Protein AF-A0ABD1MCQ7-F1 (afdb_monomer)

Sequence (216 aa):
MGDLVGSLPESVQVKTTHTKNGDTTNGCKPSRSRTHNSPSVPASRTAPSRPPVRFSSTASPSLRRFACTAMSFPTLDYRIRRLDHTVKNMAELGKAVSYLKGLSGFHEFVEFTMEDVRTSESGLNSVVLVNNLETMLLPLNELVYGRKRKSQIETYLEHNEGASVQHLALVSEDIFRTLREMRMQSSVGGFEFMPSPPPTYYANLHKRAADVLTID

Organism: NCBI:txid520843

Foldseek 3Di:
DDDPQPPDPDPWAWDQDPDPPPPPDDDDDDDDDDDDDDDDDDDDDDDDDDDDDDDDDPDDPDDDPPPPPPPPDPPDDLQFDDWQEWEKFAADQVVVVVVCCVPPVWDWDDWDDQVSADDPFAGWTWTWTADPVRRYIYIYIHGDPDTPDDDPSNVCCVVVVGMDTRDIDIDGPDVVSSVVSQVVCVVVNGIDTDDDDDPVVVVCVCVVQVVPDDPD

Structure (mmCIF, N/CA/C/O backbone):
data_AF-A0ABD1MCQ7-F1
#
_entry.id   AF-A0ABD1MCQ7-F1
#
loop_
_atom_site.group_PDB
_atom_site.id
_atom_site.type_symbol
_atom_site.label_atom_id
_atom_site.label_alt_id
_atom_site.label_comp_id
_atom_site.label_asym_id
_atom_site.label_entity_id
_atom_site.label_seq_id
_atom_site.pdbx_PDB_ins_code
_atom_site.Cartn_x
_atom_site.Cartn_y
_atom_site.Cartn_z
_atom_site.occupancy
_atom_site.B_iso_or_equiv
_atom_site.auth_seq_id
_atom_site.auth_comp_id
_atom_site.auth_asym_id
_atom_site.auth_atom_id
_atom_site.pdbx_PDB_model_num
ATOM 1 N N . MET A 1 1 ? 1.468 -32.435 8.365 1.00 29.12 1 MET A N 1
ATOM 2 C CA . MET A 1 1 ? 1.321 -31.248 9.229 1.00 29.12 1 MET A CA 1
ATOM 3 C C . MET A 1 1 ? 2.434 -30.293 8.834 1.00 29.12 1 MET A C 1
ATOM 5 O O . MET A 1 1 ? 3.552 -30.460 9.295 1.00 29.12 1 MET A O 1
ATOM 9 N N . GLY A 1 2 ? 2.198 -29.452 7.830 1.00 26.66 2 GLY A N 1
ATOM 10 C CA . GLY A 1 2 ? 3.205 -28.541 7.289 1.00 26.66 2 GLY A CA 1
ATOM 11 C C . GLY A 1 2 ? 2.615 -27.144 7.277 1.00 26.66 2 GLY A C 1
ATOM 12 O O . GLY A 1 2 ? 1.560 -26.948 6.678 1.00 26.66 2 GLY A O 1
ATOM 13 N N . ASP A 1 3 ? 3.261 -26.233 7.995 1.00 26.31 3 ASP A N 1
ATOM 14 C CA . ASP A 1 3 ? 2.854 -24.843 8.157 1.00 26.31 3 ASP A CA 1
ATOM 15 C C . ASP A 1 3 ? 2.841 -24.122 6.802 1.00 26.31 3 ASP A C 1
ATOM 17 O O . ASP A 1 3 ? 3.878 -23.770 6.239 1.00 26.31 3 ASP A O 1
ATOM 21 N N . LEU A 1 4 ? 1.636 -23.903 6.278 1.00 27.36 4 LEU A N 1
ATOM 22 C CA . LEU A 1 4 ? 1.330 -23.016 5.157 1.00 27.36 4 LEU A CA 1
ATOM 23 C C . LEU A 1 4 ? 1.042 -21.611 5.705 1.00 27.36 4 LEU A C 1
ATOM 25 O O . LEU A 1 4 ? -0.054 -21.088 5.558 1.00 27.36 4 LEU A O 1
ATOM 29 N N . VAL A 1 5 ? 2.021 -20.991 6.365 1.00 29.06 5 VAL A N 1
ATOM 30 C CA . VAL A 1 5 ? 1.956 -19.552 6.662 1.00 29.06 5 VAL A CA 1
ATOM 31 C C . VAL A 1 5 ? 2.953 -18.865 5.746 1.00 29.06 5 VAL A C 1
ATOM 33 O O . VAL A 1 5 ? 4.127 -18.664 6.067 1.00 29.06 5 VAL A O 1
ATOM 36 N N . GLY A 1 6 ? 2.474 -18.584 4.534 1.00 25.11 6 GLY A N 1
ATOM 37 C CA . GLY A 1 6 ? 3.158 -17.729 3.582 1.00 25.11 6 GLY A CA 1
ATOM 38 C C . GLY A 1 6 ? 3.388 -16.373 4.231 1.00 25.11 6 GLY A C 1
ATOM 39 O O . GLY A 1 6 ? 2.451 -15.630 4.501 1.00 25.11 6 GLY A O 1
ATOM 40 N N . SER A 1 7 ? 4.649 -16.064 4.507 1.00 26.16 7 SER A N 1
ATOM 41 C CA . SER A 1 7 ? 5.076 -14.722 4.875 1.00 26.16 7 SER A CA 1
ATOM 42 C C . SER A 1 7 ? 4.735 -13.816 3.693 1.00 26.16 7 SER A C 1
ATOM 44 O O . SER A 1 7 ? 5.387 -13.901 2.649 1.00 26.16 7 SER A O 1
ATOM 46 N N . LEU A 1 8 ? 3.684 -13.004 3.832 1.00 29.70 8 LEU A N 1
ATOM 47 C CA . LEU A 1 8 ? 3.374 -11.944 2.878 1.00 29.70 8 LEU A CA 1
ATOM 48 C C . LEU A 1 8 ? 4.642 -11.092 2.695 1.00 29.70 8 LEU A C 1
ATOM 50 O O . LEU A 1 8 ? 5.257 -10.709 3.696 1.00 29.70 8 LEU A O 1
ATOM 54 N N . PRO A 1 9 ? 5.088 -10.828 1.455 1.00 30.09 9 PRO A N 1
ATOM 55 C CA . PRO A 1 9 ? 6.223 -9.948 1.240 1.00 30.09 9 PRO A CA 1
ATOM 56 C C . PRO A 1 9 ? 5.867 -8.565 1.786 1.00 30.09 9 PRO A C 1
ATOM 58 O O . PRO A 1 9 ? 4.796 -8.038 1.481 1.00 30.09 9 PRO A O 1
ATOM 61 N N . GLU A 1 10 ? 6.755 -7.991 2.605 1.00 29.89 10 GLU A N 1
ATOM 62 C CA . GLU A 1 10 ? 6.665 -6.593 3.026 1.00 29.89 10 GLU A CA 1
ATOM 63 C C . GLU A 1 10 ? 6.400 -5.731 1.787 1.00 29.89 10 GLU A C 1
ATOM 65 O O . GLU A 1 10 ? 7.224 -5.639 0.875 1.00 29.89 10 GLU A O 1
ATOM 70 N N . SER A 1 11 ? 5.203 -5.147 1.742 1.00 33.44 11 SER A N 1
ATOM 71 C CA . SER A 1 11 ? 4.758 -4.203 0.723 1.00 33.44 11 SER A CA 1
ATOM 72 C C . SER A 1 11 ? 5.850 -3.166 0.452 1.00 33.44 11 SER A C 1
ATOM 74 O O . SER A 1 11 ? 6.409 -2.605 1.398 1.00 33.44 11 SER A O 1
ATOM 76 N N . VAL A 1 12 ? 6.132 -2.882 -0.823 1.00 30.19 12 VAL A N 1
ATOM 77 C CA . VAL A 1 12 ? 7.025 -1.791 -1.235 1.00 30.19 12 VAL A CA 1
ATOM 78 C C . VAL A 1 12 ? 6.426 -0.473 -0.744 1.00 30.19 12 VAL A C 1
ATOM 80 O O . VAL A 1 12 ? 5.548 0.103 -1.380 1.00 30.19 12 VAL A O 1
ATOM 83 N N . GLN A 1 13 ? 6.873 -0.005 0.420 1.00 33.25 13 GLN A N 1
ATOM 84 C CA . GLN A 1 13 ? 6.482 1.295 0.946 1.00 33.25 13 GLN A CA 1
ATOM 85 C C . GLN A 1 13 ? 7.377 2.363 0.324 1.00 33.25 13 GLN A C 1
ATOM 87 O O . GLN A 1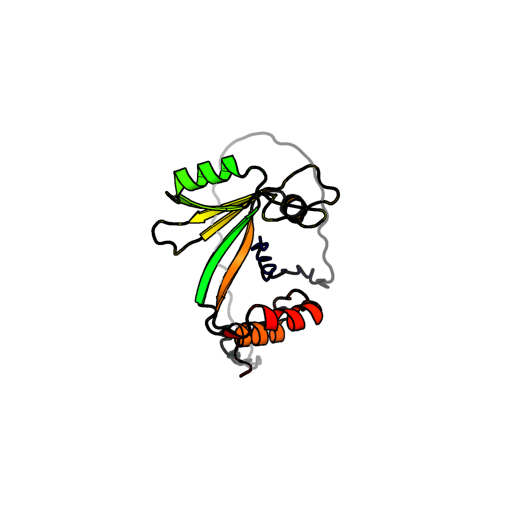 13 ? 8.593 2.376 0.518 1.00 33.25 13 GLN A O 1
ATOM 92 N N . VAL A 1 14 ? 6.760 3.256 -0.445 1.00 30.52 14 VAL A N 1
ATOM 93 C CA . VAL A 1 14 ? 7.403 4.470 -0.942 1.00 30.52 14 VAL A CA 1
ATOM 94 C C . VAL A 1 14 ? 7.421 5.476 0.202 1.00 30.52 14 VAL A C 1
ATOM 96 O O . VAL A 1 14 ? 6.372 5.931 0.656 1.00 30.52 14 VAL A O 1
ATOM 99 N N . LYS A 1 15 ? 8.614 5.807 0.695 1.00 27.34 15 LYS A N 1
ATOM 100 C CA . LYS A 1 15 ? 8.790 6.812 1.743 1.00 27.34 15 LYS A CA 1
ATOM 101 C C . LYS A 1 15 ? 8.994 8.170 1.079 1.00 27.34 15 LYS A C 1
ATOM 103 O O . LYS A 1 15 ? 10.019 8.406 0.450 1.00 27.34 15 LYS A O 1
ATOM 108 N N . THR A 1 16 ? 8.026 9.069 1.212 1.00 25.61 16 THR A N 1
ATOM 109 C CA . THR A 1 16 ? 8.199 10.476 0.835 1.00 25.61 16 THR A CA 1
ATOM 110 C C . THR A 1 16 ? 9.067 11.158 1.888 1.00 25.61 16 THR A C 1
ATOM 112 O O . THR A 1 16 ? 8.662 11.316 3.040 1.00 25.61 16 THR A O 1
ATOM 115 N N . THR A 1 17 ? 10.285 11.551 1.523 1.00 26.62 17 THR A N 1
ATOM 116 C CA . THR A 1 17 ? 11.131 12.407 2.356 1.00 26.62 17 THR A CA 1
ATOM 117 C C . THR A 1 17 ? 10.734 13.865 2.120 1.00 26.62 17 THR A C 1
ATOM 119 O O . THR A 1 17 ? 10.870 14.401 1.026 1.00 26.62 17 THR A O 1
ATOM 122 N N . HIS A 1 18 ? 10.223 14.539 3.154 1.00 25.14 18 HIS A N 1
ATOM 123 C CA . HIS A 1 18 ? 10.132 15.999 3.142 1.00 25.14 18 HIS A CA 1
ATOM 124 C C . HIS A 1 18 ? 11.536 16.573 3.363 1.00 25.14 18 HIS A C 1
ATOM 126 O O . HIS A 1 18 ? 11.979 16.762 4.497 1.00 25.14 18 HIS A O 1
ATOM 132 N N . THR A 1 19 ? 12.252 16.864 2.280 1.00 26.89 19 THR A N 1
ATOM 133 C CA . THR A 1 19 ? 13.413 17.752 2.326 1.00 26.89 19 THR A CA 1
ATOM 134 C C . THR A 1 19 ? 12.923 19.170 2.614 1.00 26.89 19 THR A C 1
ATOM 136 O O . THR A 1 19 ? 12.255 19.807 1.800 1.00 26.89 19 THR A O 1
ATOM 139 N N . LYS A 1 20 ? 13.243 19.691 3.806 1.00 28.69 20 LYS A N 1
ATOM 140 C CA . LYS A 1 20 ? 13.218 21.138 4.045 1.00 28.69 20 LYS A CA 1
ATOM 141 C C . LYS A 1 20 ? 14.290 21.748 3.149 1.00 28.69 20 LYS A C 1
ATOM 143 O O . LYS A 1 20 ? 15.467 21.714 3.497 1.00 28.69 20 LYS A O 1
ATOM 148 N N . ASN A 1 21 ? 13.887 22.290 2.005 1.00 29.34 21 ASN A N 1
ATOM 149 C CA . ASN A 1 21 ? 14.746 23.187 1.250 1.00 29.34 21 ASN A CA 1
ATOM 150 C C . ASN A 1 21 ? 15.070 24.375 2.161 1.00 29.34 21 ASN A C 1
ATOM 152 O O . ASN A 1 21 ? 14.184 25.134 2.554 1.00 29.34 21 ASN A O 1
ATOM 156 N N . GLY A 1 22 ? 16.337 24.466 2.564 1.00 28.73 22 GLY A N 1
ATOM 157 C CA . GLY A 1 22 ? 16.892 25.643 3.210 1.00 28.73 22 GLY A CA 1
ATOM 158 C C . GLY A 1 22 ? 16.870 26.779 2.203 1.00 28.73 22 GLY A C 1
ATOM 159 O O . GLY A 1 22 ? 17.757 26.881 1.363 1.00 28.73 22 GLY A O 1
ATOM 160 N N . ASP A 1 23 ? 15.818 27.584 2.268 1.00 29.77 23 ASP A N 1
ATOM 161 C CA . ASP A 1 23 ? 15.679 28.798 1.485 1.00 29.77 23 ASP A CA 1
ATOM 162 C C . ASP A 1 23 ? 16.595 29.868 2.096 1.00 29.77 23 ASP A C 1
ATOM 164 O O . ASP A 1 23 ? 16.298 30.474 3.130 1.00 29.77 23 ASP A O 1
ATOM 168 N N . THR A 1 24 ? 17.771 30.061 1.500 1.00 32.31 24 THR A N 1
ATOM 169 C CA . THR A 1 24 ? 18.634 31.218 1.752 1.00 32.31 24 THR A CA 1
ATOM 170 C C . THR A 1 24 ? 18.042 32.446 1.064 1.00 32.31 24 THR A C 1
ATOM 172 O O . THR A 1 24 ? 18.591 32.975 0.101 1.00 32.31 24 THR A O 1
ATOM 175 N N . THR A 1 25 ? 16.928 32.957 1.590 1.00 34.44 25 THR A N 1
ATOM 176 C CA . THR A 1 25 ? 16.463 34.311 1.266 1.00 34.44 25 THR A CA 1
ATOM 177 C C . THR A 1 25 ? 16.984 35.293 2.303 1.00 34.44 25 THR A C 1
ATOM 179 O O . THR A 1 25 ? 16.544 35.321 3.456 1.00 34.44 25 THR A O 1
ATOM 182 N N . ASN A 1 26 ? 17.928 36.125 1.873 1.00 29.98 26 ASN A N 1
ATOM 183 C CA . ASN A 1 26 ? 18.349 37.310 2.599 1.00 29.98 26 ASN A CA 1
ATOM 184 C C . ASN A 1 26 ? 17.168 38.282 2.768 1.00 29.98 26 ASN A C 1
ATOM 186 O O . ASN A 1 26 ? 16.659 38.828 1.797 1.00 29.98 26 ASN A O 1
ATOM 190 N N . GLY A 1 27 ? 16.798 38.517 4.028 1.00 29.30 27 GLY A N 1
ATOM 191 C CA . GLY A 1 27 ? 16.441 39.829 4.569 1.00 29.30 27 GLY A CA 1
ATOM 192 C C . GLY A 1 27 ? 15.165 40.517 4.075 1.00 29.30 27 GLY A C 1
ATOM 193 O O . GLY A 1 27 ? 15.225 41.348 3.181 1.00 29.30 27 GLY A O 1
ATOM 194 N N . CYS A 1 28 ? 14.067 40.351 4.820 1.00 26.28 28 CYS A N 1
ATOM 195 C CA . CYS A 1 28 ? 13.300 41.488 5.357 1.00 26.28 28 CYS A CA 1
ATOM 196 C C . CYS A 1 28 ? 12.284 40.997 6.409 1.00 26.28 28 CYS A C 1
ATOM 198 O O . CYS A 1 28 ? 11.366 40.249 6.086 1.00 26.28 28 CYS A O 1
ATOM 200 N N . LYS A 1 29 ? 12.441 41.389 7.682 1.00 27.56 29 LYS A N 1
ATOM 201 C CA . LYS A 1 29 ? 11.463 41.104 8.754 1.00 27.56 29 LYS A CA 1
ATOM 202 C C . LYS A 1 29 ? 10.378 42.189 8.784 1.00 27.56 29 LYS A C 1
ATOM 204 O O . LYS A 1 29 ? 10.749 43.360 8.790 1.00 27.56 29 LYS A O 1
ATOM 209 N N . PRO A 1 30 ? 9.090 41.854 8.975 1.00 30.64 30 PRO A N 1
ATOM 210 C CA . PRO A 1 30 ? 8.108 42.804 9.477 1.00 30.64 30 PRO A CA 1
ATOM 211 C C . PRO A 1 30 ? 7.918 42.643 10.995 1.00 30.64 30 PRO A C 1
ATOM 213 O O . PRO A 1 30 ? 7.769 41.538 11.523 1.00 30.64 30 PRO A O 1
ATOM 216 N N . SER A 1 31 ? 7.945 43.767 11.707 1.00 30.89 31 SER A N 1
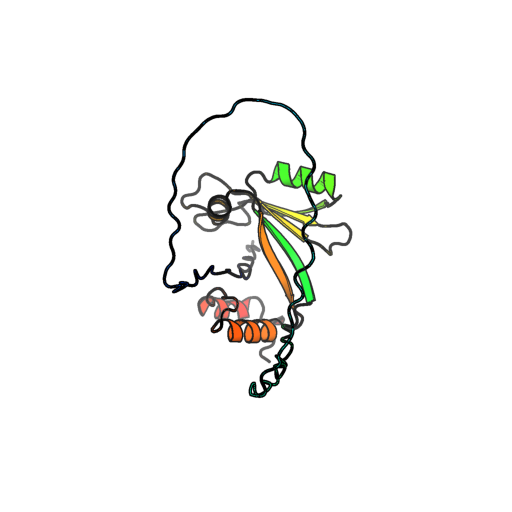ATOM 217 C CA . SER A 1 31 ? 7.671 43.880 13.139 1.00 30.89 31 SER A CA 1
ATOM 218 C C . SER A 1 31 ? 6.173 43.734 13.440 1.00 30.89 31 SER A C 1
ATOM 220 O O . SER A 1 31 ? 5.314 44.216 12.705 1.00 30.89 31 SER A O 1
ATOM 222 N N . ARG A 1 32 ? 5.854 43.064 14.555 1.00 31.11 32 ARG A N 1
ATOM 223 C CA . ARG A 1 32 ? 4.517 43.029 15.166 1.00 31.11 32 ARG A CA 1
ATOM 224 C C . ARG A 1 32 ? 4.370 44.190 16.149 1.00 31.11 32 ARG A C 1
ATOM 226 O O . ARG A 1 32 ? 5.235 44.366 17.002 1.00 31.11 32 ARG A O 1
ATOM 233 N N . SER A 1 33 ? 3.208 44.833 16.160 1.00 31.64 33 SER A N 1
ATOM 234 C CA . SER A 1 33 ? 2.611 45.343 17.397 1.00 31.64 33 SER A CA 1
ATOM 235 C C . SER A 1 33 ? 1.095 45.126 17.378 1.00 31.64 33 SER A C 1
ATOM 237 O O . SER A 1 33 ? 0.435 45.173 16.344 1.00 31.64 33 SER A O 1
ATOM 239 N N . ARG A 1 34 ? 0.582 44.760 18.551 1.00 31.25 34 ARG A N 1
ATOM 240 C CA . ARG A 1 34 ? -0.797 44.393 18.894 1.00 31.25 34 ARG A CA 1
ATOM 241 C C . ARG A 1 34 ? -1.319 45.520 19.789 1.00 31.25 34 ARG A C 1
ATOM 243 O O . ARG A 1 34 ? -0.576 45.847 20.704 1.00 31.25 34 ARG A O 1
ATOM 250 N N . THR A 1 35 ? -2.562 45.985 19.623 1.00 30.89 35 THR A N 1
ATOM 251 C CA . THR A 1 35 ? -3.479 46.322 20.742 1.00 30.89 35 THR A CA 1
ATOM 252 C C . THR A 1 35 ? -4.910 46.672 20.280 1.00 30.89 35 THR A C 1
ATOM 254 O O . THR A 1 35 ? -5.123 47.551 19.458 1.00 30.89 35 THR A O 1
ATOM 257 N N . HIS A 1 36 ? -5.856 45.912 20.847 1.00 30.88 36 HIS A N 1
ATOM 258 C CA . HIS A 1 36 ? -7.177 46.217 21.433 1.00 30.88 36 HIS A CA 1
ATOM 259 C C . HIS A 1 36 ? -8.233 47.203 20.861 1.00 30.88 36 HIS A C 1
ATOM 261 O O . HIS A 1 36 ? -8.001 48.394 20.712 1.00 30.88 36 HIS A O 1
ATOM 267 N N . ASN A 1 37 ? -9.463 46.650 20.865 1.00 29.47 37 ASN A N 1
ATOM 268 C CA . ASN A 1 37 ? -10.791 47.197 21.217 1.00 29.47 37 ASN A CA 1
ATOM 269 C C . ASN A 1 37 ? -11.623 47.993 20.184 1.00 29.47 37 ASN A C 1
ATOM 271 O O . ASN A 1 37 ? -11.219 49.022 19.659 1.00 29.47 37 ASN A O 1
ATOM 275 N N . SER A 1 38 ? -12.857 47.507 19.977 1.00 30.00 38 SER A N 1
ATOM 276 C CA . SER A 1 38 ? -13.989 48.143 19.271 1.00 30.00 38 SER A CA 1
ATOM 277 C C . SER A 1 38 ? -14.691 49.199 20.149 1.00 30.00 38 SER A C 1
ATOM 279 O O . SER A 1 38 ? -14.598 49.099 21.376 1.00 30.00 38 SER A O 1
ATOM 281 N N . PRO A 1 39 ? -15.423 50.179 19.567 1.00 36.62 39 PRO A N 1
ATOM 282 C CA . PRO A 1 39 ? -16.891 50.048 19.479 1.00 36.62 39 PRO A CA 1
ATOM 283 C C . PRO A 1 39 ? -17.559 50.677 18.214 1.00 36.62 39 PRO A C 1
ATOM 285 O O . PRO A 1 39 ? -16.902 51.114 17.279 1.00 36.62 39 PRO A O 1
ATOM 288 N N . SER A 1 40 ? -18.894 50.626 18.199 1.00 29.59 40 SER A N 1
ATOM 289 C CA . SER A 1 40 ? -19.951 50.701 17.159 1.00 29.59 40 SER A CA 1
ATOM 290 C C . SER A 1 40 ? -20.305 52.036 16.431 1.00 29.59 40 SER A C 1
ATOM 292 O O . SER A 1 40 ? -20.422 53.041 17.118 1.00 29.59 40 SER A O 1
ATOM 294 N N . VAL A 1 41 ? -20.652 51.940 15.111 1.00 33.66 41 VAL A N 1
ATOM 295 C CA . VAL A 1 41 ? -21.802 52.506 14.285 1.00 33.66 41 VAL A CA 1
ATOM 296 C C . VAL A 1 41 ? -22.031 54.062 14.203 1.00 33.66 41 VAL A C 1
ATOM 298 O O . VAL A 1 41 ? -21.703 54.694 15.198 1.00 33.66 41 VAL A O 1
ATOM 301 N N . PRO A 1 42 ? -22.644 54.752 13.166 1.00 40.25 42 PRO A N 1
ATOM 302 C CA . PRO A 1 42 ? -23.167 54.427 11.798 1.00 40.25 42 PRO A CA 1
ATOM 303 C C . PRO A 1 42 ? -22.760 55.365 10.595 1.00 40.25 42 PRO A C 1
ATOM 305 O O . PRO A 1 42 ? -22.237 56.458 10.760 1.00 40.25 42 PRO A O 1
ATOM 308 N N . ALA A 1 43 ? -23.150 54.927 9.379 1.00 32.34 43 ALA A N 1
ATOM 309 C CA . ALA A 1 43 ? -23.679 55.631 8.177 1.00 32.34 43 ALA A CA 1
ATOM 310 C C . ALA A 1 43 ? -22.964 56.792 7.414 1.00 32.34 43 ALA A C 1
ATOM 312 O O . ALA A 1 43 ? -22.740 57.894 7.901 1.00 32.34 43 ALA A O 1
ATOM 313 N N . SER A 1 44 ? -22.922 56.575 6.087 1.00 33.53 44 SER A N 1
ATOM 314 C CA . SER A 1 44 ? -22.890 57.526 4.955 1.00 33.53 44 SER A CA 1
ATOM 315 C C . SER A 1 44 ? -21.571 58.241 4.616 1.00 33.53 44 SER A C 1
ATOM 317 O O . SER A 1 44 ? -21.105 59.113 5.341 1.00 33.53 44 SER A O 1
ATOM 319 N N . ARG A 1 45 ? -21.021 57.934 3.428 1.00 37.22 45 ARG A N 1
ATOM 320 C CA . ARG A 1 45 ? -20.679 58.914 2.377 1.00 37.22 45 ARG A CA 1
ATOM 321 C C . ARG A 1 45 ? -20.031 58.242 1.160 1.00 37.22 45 ARG A C 1
ATOM 323 O O . ARG A 1 45 ? -19.151 57.398 1.263 1.00 37.22 45 ARG A O 1
ATOM 330 N N . THR A 1 46 ? -20.547 58.652 0.014 1.00 39.16 46 THR A N 1
ATOM 331 C CA . THR A 1 46 ? -20.173 58.410 -1.382 1.00 39.16 46 THR A CA 1
ATOM 332 C C . THR A 1 46 ? -18.661 58.435 -1.657 1.00 39.16 46 THR A C 1
ATOM 334 O O . THR A 1 46 ? -17.964 59.361 -1.248 1.00 39.16 46 THR A O 1
ATOM 337 N N . ALA A 1 47 ? -18.168 57.450 -2.417 1.00 41.09 47 ALA A N 1
ATOM 338 C CA . ALA A 1 47 ? -16.795 57.399 -2.928 1.00 41.09 47 ALA A CA 1
ATOM 339 C C . ALA A 1 47 ? -16.687 58.111 -4.297 1.00 41.09 47 ALA A C 1
ATOM 341 O O . ALA A 1 47 ? -17.477 57.796 -5.189 1.00 41.09 47 ALA A O 1
ATOM 342 N N . PRO A 1 48 ? -15.729 59.034 -4.515 1.00 38.97 48 PRO A N 1
ATOM 343 C CA . PRO A 1 48 ? -15.470 59.592 -5.839 1.00 38.97 48 PRO A CA 1
ATOM 344 C C . PRO A 1 48 ? -14.543 58.687 -6.671 1.00 38.97 48 PRO A C 1
ATOM 346 O O . PRO A 1 48 ? -13.509 58.207 -6.206 1.00 38.97 48 PRO A O 1
ATOM 349 N N . SER A 1 49 ? -14.924 58.479 -7.932 1.00 38.84 49 SER A N 1
ATOM 350 C CA . SER A 1 49 ? -14.203 57.718 -8.957 1.00 38.84 49 SER A CA 1
ATOM 351 C C . SER A 1 49 ? -12.867 58.366 -9.339 1.00 38.84 49 SER A C 1
ATOM 353 O O . SER A 1 49 ? -12.824 59.532 -9.733 1.00 38.84 49 SER A O 1
ATOM 355 N N . ARG A 1 50 ? -11.779 57.591 -9.290 1.00 39.25 50 ARG A N 1
ATOM 356 C CA . ARG A 1 50 ? -10.435 57.992 -9.737 1.00 39.25 50 ARG A CA 1
ATOM 357 C C . ARG A 1 50 ? -10.245 57.608 -11.220 1.00 39.25 50 ARG A C 1
ATOM 359 O O . ARG A 1 50 ? -10.588 56.479 -11.570 1.00 39.25 50 ARG A O 1
ATOM 366 N N . PRO A 1 51 ? -9.726 58.488 -12.099 1.00 45.53 51 PRO A N 1
ATOM 367 C CA . PRO A 1 51 ? -9.574 58.178 -13.523 1.00 45.53 51 PRO A CA 1
ATOM 368 C C . PRO A 1 51 ? -8.430 57.175 -13.786 1.00 45.53 51 PRO A C 1
ATOM 370 O O . PRO A 1 51 ? -7.498 57.084 -12.979 1.00 45.53 51 PRO A O 1
ATOM 373 N N . PRO A 1 52 ? -8.475 56.421 -14.904 1.00 43.00 52 PRO A N 1
ATOM 374 C CA . PRO A 1 52 ? -7.504 55.372 -15.196 1.00 43.00 52 PRO A CA 1
ATOM 375 C C . PRO A 1 52 ? -6.133 55.955 -15.559 1.00 43.00 52 PRO A C 1
ATOM 377 O O . PRO A 1 52 ? -6.006 56.821 -16.425 1.00 43.00 52 PRO A O 1
ATOM 380 N N . VAL A 1 53 ? -5.087 55.436 -14.914 1.00 43.59 53 VAL A N 1
ATOM 381 C CA . VAL A 1 53 ? -3.689 55.748 -15.230 1.00 43.59 53 VAL A CA 1
ATOM 382 C C . VAL A 1 53 ? -3.315 55.031 -16.527 1.00 43.59 53 VAL A C 1
ATOM 384 O O . VAL A 1 53 ? -3.278 53.804 -16.588 1.00 43.59 53 VAL A O 1
ATOM 387 N N . ARG A 1 54 ? -3.047 55.804 -17.580 1.00 38.16 54 ARG A N 1
ATOM 388 C CA . ARG A 1 54 ? -2.577 55.315 -18.879 1.00 38.16 54 ARG A CA 1
ATOM 389 C C . ARG A 1 54 ? -1.051 55.182 -18.814 1.00 38.16 54 ARG A C 1
ATOM 391 O O . ARG A 1 54 ? -0.354 56.191 -18.813 1.00 38.16 54 ARG A O 1
ATOM 398 N N . PHE A 1 55 ? -0.526 53.959 -18.743 1.00 38.91 55 PHE A N 1
ATOM 399 C CA . PHE A 1 55 ? 0.915 53.728 -18.878 1.00 38.91 55 PHE A CA 1
ATOM 400 C C . PHE A 1 55 ? 1.301 53.795 -20.360 1.00 38.91 55 PHE A C 1
ATOM 402 O O . PHE A 1 55 ? 0.891 52.960 -21.164 1.00 38.91 55 PHE A O 1
ATOM 409 N N . SER A 1 56 ? 2.069 54.818 -20.732 1.00 38.28 56 SER A N 1
ATOM 410 C CA . SER A 1 56 ? 2.685 54.941 -22.051 1.00 38.28 56 SER A CA 1
ATOM 411 C C . SER A 1 56 ? 3.869 53.980 -22.165 1.00 38.28 56 SER A C 1
ATOM 413 O O . SER A 1 56 ? 4.844 54.100 -21.425 1.00 38.28 56 SER A O 1
ATOM 415 N N . SER A 1 57 ? 3.792 53.042 -23.105 1.00 44.81 57 SER A N 1
ATOM 416 C CA . SER A 1 57 ? 4.875 52.119 -23.446 1.00 44.81 57 SER A CA 1
ATOM 417 C C . SER A 1 57 ? 5.902 52.833 -24.330 1.00 44.81 57 SER A C 1
ATOM 419 O O . SER A 1 57 ? 5.760 52.861 -25.554 1.00 44.81 57 SER A O 1
ATOM 421 N N . THR A 1 58 ? 6.952 53.393 -23.736 1.00 42.62 58 THR A N 1
ATOM 422 C CA . THR A 1 58 ? 8.183 53.711 -24.466 1.00 42.62 58 THR A CA 1
ATOM 423 C C . THR A 1 58 ? 9.051 52.454 -24.513 1.00 42.62 58 THR A C 1
ATOM 425 O O . THR A 1 58 ? 9.712 52.081 -23.548 1.00 42.62 58 THR A O 1
ATOM 428 N N . ALA A 1 59 ? 9.004 51.746 -25.643 1.00 47.34 59 ALA A N 1
ATOM 429 C CA . ALA A 1 59 ? 9.868 50.599 -25.896 1.00 47.34 59 ALA A CA 1
ATOM 430 C C . ALA A 1 59 ? 11.315 51.080 -26.098 1.00 47.34 59 ALA A C 1
ATOM 432 O O . ALA A 1 59 ? 11.611 51.786 -27.061 1.00 47.34 59 ALA A O 1
ATOM 433 N N . SER A 1 60 ? 12.211 50.703 -25.185 1.00 43.84 60 SER A N 1
ATOM 434 C CA . SER A 1 60 ? 13.653 50.933 -25.320 1.00 43.84 60 SER A CA 1
ATOM 435 C C . SER A 1 60 ? 14.271 49.838 -26.210 1.00 43.84 60 SER A C 1
ATOM 437 O O . SER A 1 60 ? 14.034 48.651 -25.950 1.00 43.84 60 SER A O 1
ATOM 439 N N . PRO A 1 61 ? 15.037 50.170 -27.266 1.00 50.66 61 PRO A N 1
ATOM 440 C CA . PRO A 1 61 ? 15.517 49.192 -28.235 1.00 50.66 61 PRO A CA 1
ATOM 441 C C . PRO A 1 61 ? 16.845 48.576 -27.775 1.00 50.66 61 PRO A C 1
ATOM 443 O O . PRO A 1 61 ? 17.903 48.910 -28.298 1.00 50.66 61 PRO A O 1
ATOM 446 N N . SER A 1 62 ? 16.821 47.680 -26.784 1.00 50.34 62 SER A N 1
ATOM 447 C CA . SER A 1 62 ? 18.025 46.887 -26.459 1.00 50.34 62 SER A CA 1
ATOM 448 C C . SER A 1 62 ? 17.815 45.562 -25.720 1.00 50.34 62 SER A C 1
ATOM 450 O O . SER A 1 62 ? 18.795 44.849 -25.496 1.00 50.34 62 SER A O 1
ATOM 452 N N . LEU A 1 63 ? 16.586 45.134 -25.402 1.00 49.50 63 LEU A N 1
ATOM 453 C CA . LEU A 1 63 ? 16.405 43.772 -24.890 1.00 49.50 63 LEU A CA 1
ATOM 454 C C . LEU A 1 63 ? 16.467 42.762 -26.039 1.00 49.50 63 LEU A C 1
ATOM 456 O O . LEU A 1 63 ? 15.506 42.579 -26.790 1.00 49.50 63 LEU A O 1
ATOM 460 N N . ARG A 1 64 ? 17.605 42.064 -26.145 1.00 52.34 64 ARG A N 1
ATOM 461 C CA . ARG A 1 64 ? 17.681 40.777 -26.844 1.00 52.34 64 ARG A CA 1
ATOM 462 C C . ARG A 1 64 ? 16.525 39.916 -26.335 1.00 52.34 64 ARG A C 1
ATOM 464 O O . ARG A 1 64 ? 16.450 39.623 -25.144 1.00 52.34 64 ARG A O 1
ATOM 471 N N . ARG A 1 65 ? 15.612 39.538 -27.233 1.00 45.72 65 ARG A N 1
ATOM 472 C CA . ARG A 1 65 ? 14.602 38.517 -26.953 1.00 45.72 65 ARG A CA 1
ATOM 473 C C . ARG A 1 65 ? 15.353 37.250 -26.562 1.00 45.72 65 ARG A C 1
ATOM 475 O O . ARG A 1 65 ? 15.955 36.611 -27.420 1.00 45.72 65 ARG A O 1
ATOM 482 N N . PHE A 1 66 ? 15.337 36.899 -25.281 1.00 48.09 66 PHE A N 1
ATOM 483 C CA . PHE A 1 66 ? 15.643 35.536 -24.881 1.00 48.09 66 PHE A CA 1
ATOM 484 C C . PHE A 1 66 ? 14.535 34.672 -25.474 1.00 48.09 66 PHE A C 1
ATOM 486 O O . PHE A 1 66 ? 13.385 34.732 -25.041 1.00 48.09 66 PHE A O 1
ATOM 493 N N . ALA A 1 67 ? 14.861 33.944 -26.540 1.00 54.72 67 ALA A N 1
ATOM 494 C CA . ALA A 1 67 ? 14.003 32.883 -27.024 1.00 54.72 67 ALA A CA 1
ATOM 495 C C . ALA A 1 67 ? 13.861 31.883 -25.872 1.00 54.72 67 ALA A C 1
ATOM 497 O O . ALA A 1 67 ? 14.844 31.288 -25.433 1.00 54.72 67 ALA A O 1
ATOM 498 N N . CYS A 1 68 ? 12.647 31.755 -25.339 1.00 44.34 68 CYS A N 1
ATOM 499 C CA . CYS A 1 68 ? 12.311 30.671 -24.434 1.00 44.34 68 CYS A CA 1
ATOM 500 C C . CYS A 1 68 ? 12.308 29.400 -25.283 1.00 44.34 68 CYS A C 1
ATOM 502 O O . CYS A 1 68 ? 11.312 29.068 -25.924 1.00 44.34 68 CYS A O 1
ATOM 504 N N . THR A 1 69 ? 13.460 28.740 -25.379 1.00 54.41 69 THR A N 1
ATOM 505 C CA . THR A 1 69 ? 13.522 27.383 -25.908 1.00 54.41 69 THR A CA 1
ATOM 506 C C . THR A 1 69 ? 12.723 26.529 -24.938 1.00 54.41 69 THR A C 1
ATOM 508 O O . THR A 1 69 ? 13.168 26.291 -23.816 1.00 54.41 69 THR A O 1
ATOM 511 N N . ALA A 1 70 ? 11.518 26.123 -25.338 1.00 58.81 70 ALA A N 1
ATOM 512 C CA . ALA A 1 70 ? 10.747 25.142 -24.598 1.00 58.81 70 ALA A CA 1
ATOM 513 C C . ALA A 1 70 ? 11.605 23.877 -24.508 1.00 58.81 70 ALA A C 1
ATOM 515 O O . ALA A 1 70 ? 11.801 23.174 -25.500 1.00 58.81 70 ALA A O 1
ATOM 516 N N . MET A 1 71 ? 12.189 23.628 -23.338 1.00 52.94 71 MET A N 1
ATOM 517 C CA . MET A 1 71 ? 12.859 22.365 -23.085 1.00 52.94 71 MET A CA 1
ATOM 518 C C . MET A 1 71 ? 11.783 21.286 -23.123 1.00 52.94 71 MET A C 1
ATOM 520 O O . MET A 1 71 ? 10.934 21.208 -22.238 1.00 52.94 71 MET A O 1
ATOM 524 N N . SER A 1 72 ? 11.785 20.487 -24.187 1.00 57.22 72 SER A N 1
ATOM 525 C CA . SER A 1 72 ? 11.001 19.262 -24.243 1.00 57.22 72 SER A CA 1
ATOM 526 C C . SER A 1 72 ? 11.689 18.284 -23.295 1.00 57.22 72 SER A C 1
ATOM 528 O O . SER A 1 72 ? 12.683 17.647 -23.653 1.00 57.22 72 SER A O 1
ATOM 530 N N . PHE A 1 73 ? 11.211 18.213 -22.057 1.00 60.72 73 PHE A N 1
ATOM 531 C CA . PHE A 1 73 ? 11.540 17.079 -21.210 1.00 60.72 73 PHE A CA 1
ATOM 532 C C . PHE A 1 73 ? 10.929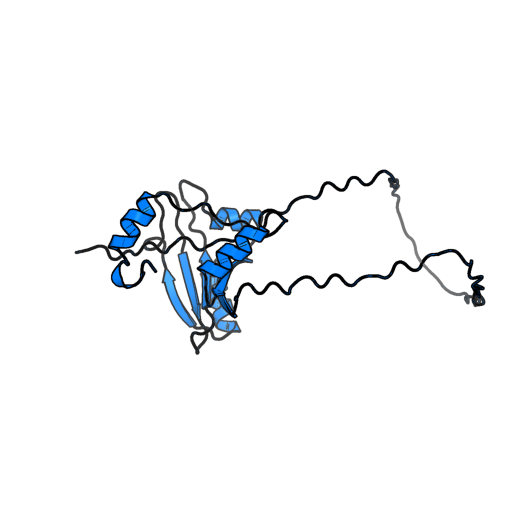 15.842 -21.875 1.00 60.72 73 PHE A C 1
ATOM 534 O O . PHE A 1 73 ? 9.748 15.890 -22.234 1.00 60.72 73 PHE A O 1
ATOM 541 N N . PRO A 1 74 ? 11.695 14.759 -22.090 1.00 66.75 74 PRO A N 1
ATOM 542 C CA . PRO A 1 74 ? 11.091 13.517 -22.538 1.00 66.75 74 PRO A CA 1
ATOM 543 C C . PRO A 1 74 ? 10.002 13.146 -21.530 1.00 66.75 74 PRO A C 1
ATOM 545 O O . PRO A 1 74 ? 10.238 13.158 -20.321 1.00 66.75 74 PRO A O 1
ATOM 548 N N . THR A 1 75 ? 8.795 12.869 -22.021 1.00 71.94 75 THR A N 1
ATOM 549 C CA . THR A 1 75 ? 7.705 12.377 -21.180 1.00 71.94 75 THR A CA 1
ATOM 550 C C . THR A 1 75 ? 8.143 11.043 -20.594 1.00 71.94 75 THR A C 1
ATOM 552 O O . THR A 1 75 ? 8.245 10.048 -21.313 1.00 71.94 75 THR A O 1
ATOM 555 N N . LEU A 1 76 ? 8.475 11.046 -19.307 1.00 79.25 76 LEU A N 1
ATOM 556 C CA . LEU A 1 76 ? 8.926 9.861 -18.599 1.00 79.25 76 LEU A CA 1
ATOM 557 C C . LEU A 1 76 ? 7.695 9.028 -18.224 1.00 79.25 76 LEU A C 1
ATOM 559 O O . LEU A 1 76 ? 6.897 9.442 -17.385 1.00 79.25 76 LEU A O 1
ATOM 563 N N . ASP A 1 77 ? 7.524 7.886 -18.887 1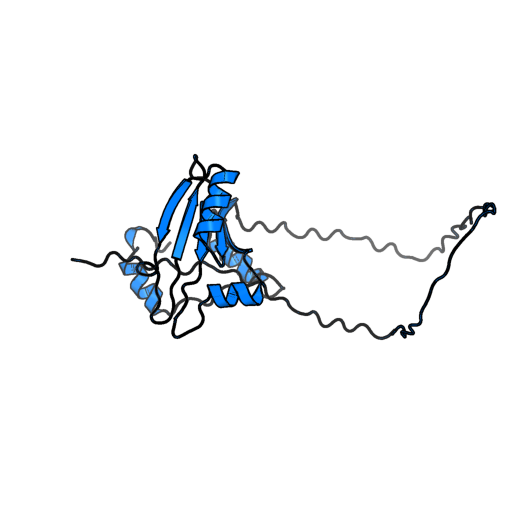.00 88.81 77 ASP A N 1
ATOM 564 C CA . ASP A 1 77 ? 6.451 6.926 -18.619 1.00 88.81 77 ASP A CA 1
ATOM 565 C C . ASP A 1 77 ? 7.006 5.711 -17.871 1.00 88.81 77 ASP A C 1
ATOM 567 O O . ASP A 1 77 ? 7.702 4.877 -18.450 1.00 88.81 77 ASP A O 1
ATOM 571 N N . TYR A 1 78 ? 6.644 5.601 -16.593 1.00 92.31 78 TYR A N 1
ATOM 572 C CA . TYR A 1 78 ? 7.050 4.503 -15.718 1.00 92.31 78 TYR A CA 1
ATOM 573 C C . TYR A 1 78 ? 6.222 3.224 -15.890 1.00 92.31 78 TYR A C 1
ATOM 575 O O . TYR A 1 78 ? 6.409 2.295 -15.107 1.00 92.31 78 TYR A O 1
ATOM 583 N N . ARG A 1 79 ? 5.297 3.147 -16.858 1.00 93.81 79 ARG A N 1
ATOM 584 C CA . ARG A 1 79 ? 4.473 1.949 -17.139 1.00 93.81 79 ARG A CA 1
ATOM 585 C C . ARG A 1 79 ? 3.531 1.549 -16.003 1.00 93.81 79 ARG A C 1
ATOM 587 O O . ARG A 1 79 ? 3.073 0.410 -15.936 1.00 93.81 79 ARG A O 1
ATOM 594 N N . ILE A 1 80 ? 3.211 2.494 -15.122 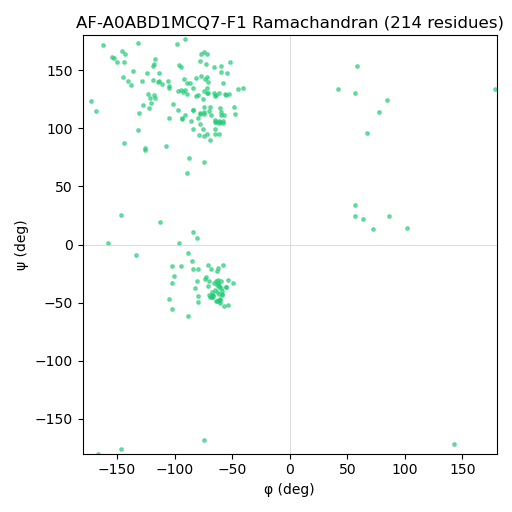1.00 94.38 80 ILE A N 1
ATOM 595 C CA . ILE A 1 80 ? 2.186 2.322 -14.093 1.00 94.38 80 ILE A CA 1
ATOM 596 C C . ILE A 1 80 ? 0.820 2.427 -14.769 1.00 94.38 80 ILE A C 1
ATOM 598 O O . ILE A 1 80 ? 0.538 3.409 -15.454 1.00 94.38 80 ILE A O 1
ATOM 602 N N . ARG A 1 81 ? -0.030 1.415 -14.591 1.00 93.75 81 ARG A N 1
ATOM 603 C CA . ARG A 1 81 ? -1.305 1.311 -15.312 1.00 93.75 81 ARG A CA 1
ATOM 604 C C . ARG A 1 81 ? -2.515 1.644 -14.471 1.00 93.75 81 ARG A C 1
ATOM 606 O O . ARG A 1 81 ? -3.395 2.364 -14.931 1.00 93.75 81 ARG A O 1
ATOM 613 N N . ARG A 1 82 ? -2.589 1.093 -13.261 1.00 92.75 82 ARG A N 1
ATOM 614 C CA . ARG A 1 82 ? -3.764 1.248 -12.401 1.00 92.75 82 ARG A CA 1
ATOM 615 C C . ARG A 1 82 ? -3.419 1.113 -10.928 1.00 92.75 82 ARG A C 1
ATOM 617 O O . ARG A 1 82 ? -2.386 0.554 -10.567 1.00 92.75 82 ARG A O 1
ATOM 624 N N . LEU A 1 83 ? -4.325 1.611 -10.098 1.00 92.69 83 LEU A N 1
ATOM 625 C CA . LEU A 1 83 ? -4.353 1.325 -8.672 1.00 92.69 83 LEU A CA 1
ATOM 626 C C . LEU A 1 83 ? -4.795 -0.131 -8.472 1.00 92.69 83 LEU A C 1
ATOM 628 O O . LEU A 1 83 ? -5.792 -0.556 -9.058 1.00 92.69 83 LEU A O 1
ATOM 632 N N . ASP A 1 84 ? -4.037 -0.875 -7.674 1.00 91.75 84 ASP A N 1
ATOM 633 C CA . ASP A 1 84 ? -4.374 -2.239 -7.271 1.00 91.75 84 ASP A CA 1
ATOM 634 C C . ASP A 1 84 ? -5.240 -2.212 -6.008 1.00 91.75 84 ASP A C 1
ATOM 636 O O . ASP A 1 84 ? -6.412 -2.586 -6.019 1.00 91.75 84 ASP A O 1
ATOM 640 N N . HIS A 1 85 ? -4.679 -1.662 -4.930 1.00 93.81 85 HIS A N 1
ATOM 641 C CA . HIS A 1 85 ? -5.349 -1.557 -3.644 1.00 93.81 85 HIS A CA 1
ATOM 642 C C . HIS A 1 85 ? -4.881 -0.332 -2.853 1.00 93.81 85 HIS A C 1
ATOM 644 O O . HIS A 1 85 ? -3.802 0.223 -3.079 1.00 93.81 85 HIS A O 1
ATOM 650 N N . THR A 1 86 ? -5.724 0.114 -1.921 1.00 94.81 86 THR A N 1
ATOM 651 C CA . THR A 1 86 ? -5.421 1.216 -0.995 1.00 94.81 86 THR A CA 1
ATOM 652 C C . THR A 1 86 ? -5.550 0.734 0.433 1.00 94.81 86 THR A C 1
ATOM 654 O O . THR A 1 86 ? -6.648 0.389 0.865 1.00 94.81 86 THR A O 1
ATOM 657 N N . VAL A 1 87 ? -4.447 0.768 1.176 1.00 94.75 87 VAL A N 1
ATOM 658 C CA . VAL A 1 87 ? -4.428 0.336 2.574 1.00 94.75 87 VAL A CA 1
ATOM 659 C C . VAL A 1 87 ? -4.626 1.523 3.495 1.00 94.75 87 VAL A C 1
ATOM 661 O O . VAL A 1 87 ? -3.966 2.555 3.344 1.00 94.75 87 VAL A O 1
ATOM 664 N N . LYS A 1 88 ? -5.516 1.376 4.477 1.00 94.81 88 LYS A N 1
ATOM 665 C CA . LYS A 1 88 ? -5.774 2.394 5.500 1.00 94.81 88 LYS A CA 1
ATOM 666 C C . LYS A 1 88 ? -5.468 1.862 6.887 1.00 94.81 88 LYS A C 1
ATOM 668 O O . LYS A 1 88 ? -5.808 0.731 7.209 1.00 94.81 88 LYS A O 1
ATOM 673 N N . ASN A 1 89 ? -4.900 2.725 7.718 1.00 94.06 89 ASN A N 1
ATOM 674 C CA . ASN A 1 89 ? -4.699 2.467 9.137 1.00 94.06 89 ASN A CA 1
ATOM 675 C C . ASN A 1 89 ? -5.726 3.261 9.941 1.00 94.06 89 ASN A C 1
ATOM 677 O O . ASN A 1 89 ? -5.950 4.443 9.668 1.00 94.06 89 ASN A O 1
ATOM 681 N N . MET A 1 90 ? -6.327 2.630 10.944 1.00 92.38 90 MET A N 1
ATOM 682 C CA . MET A 1 90 ? -7.294 3.258 11.843 1.00 92.38 90 MET A CA 1
ATOM 683 C C . MET A 1 90 ? -7.146 2.759 13.278 1.00 92.38 90 MET A C 1
ATOM 685 O O . MET A 1 90 ? -6.493 1.753 13.538 1.00 92.38 90 MET A O 1
ATOM 689 N N . ALA A 1 91 ? -7.747 3.496 14.213 1.00 88.44 91 ALA A N 1
ATOM 690 C CA . ALA A 1 91 ? -7.769 3.119 15.623 1.00 88.44 91 ALA A CA 1
ATOM 691 C C . ALA A 1 91 ? -8.850 2.071 15.940 1.00 88.44 91 ALA A C 1
ATOM 693 O O . ALA A 1 91 ? -8.656 1.259 16.834 1.00 88.44 91 ALA A O 1
ATOM 694 N N . GLU A 1 92 ? -9.977 2.096 15.219 1.00 89.88 92 GLU A N 1
ATOM 695 C CA . GLU A 1 92 ? -11.122 1.212 15.464 1.00 89.88 92 GLU A CA 1
ATOM 696 C C . GLU A 1 92 ? -11.597 0.567 14.153 1.00 89.88 92 GLU A C 1
ATOM 698 O O . GLU A 1 92 ? -12.334 1.194 13.381 1.00 89.88 92 GLU A O 1
ATOM 703 N N . LEU A 1 93 ? -11.187 -0.680 13.887 1.00 92.06 93 LEU A N 1
ATOM 704 C CA . LEU A 1 93 ? -11.492 -1.368 12.627 1.00 92.06 93 LEU A CA 1
ATOM 705 C C . LEU A 1 93 ? -12.990 -1.604 12.449 1.00 92.06 93 LEU A C 1
ATOM 707 O O . LEU A 1 93 ? -13.551 -1.252 11.413 1.00 92.06 93 LEU A O 1
ATOM 711 N N . GLY A 1 94 ? -13.663 -2.135 13.474 1.00 92.31 94 GLY A N 1
ATOM 712 C CA . GLY A 1 94 ? -15.075 -2.523 13.380 1.00 92.31 94 GLY A CA 1
ATOM 713 C C . GLY A 1 94 ? -16.009 -1.366 13.002 1.00 92.31 94 GLY A C 1
ATOM 714 O O . GLY A 1 94 ? -16.904 -1.530 12.166 1.00 92.31 94 GLY A O 1
ATOM 715 N N . LYS A 1 95 ? -15.773 -0.164 13.552 1.00 93.94 95 LYS A N 1
ATOM 716 C CA . LYS A 1 95 ? -16.546 1.042 13.203 1.00 93.94 95 LYS A CA 1
ATOM 717 C C . LYS A 1 95 ? -16.298 1.469 11.758 1.00 93.94 95 LYS A C 1
ATOM 719 O O . LYS A 1 95 ? -17.249 1.778 11.043 1.00 93.94 95 LYS A O 1
ATOM 724 N N . ALA A 1 96 ? -15.039 1.472 11.325 1.00 93.81 96 ALA A N 1
ATOM 725 C CA . ALA A 1 96 ? -14.668 1.869 9.973 1.00 93.81 96 ALA A CA 1
ATOM 726 C C . ALA A 1 96 ? -15.186 0.885 8.916 1.00 93.81 96 ALA A C 1
ATOM 728 O O . ALA A 1 96 ? -15.742 1.320 7.909 1.00 93.81 96 ALA A O 1
ATOM 729 N N . VAL A 1 97 ? -15.072 -0.423 9.170 1.00 94.69 97 VAL A N 1
ATOM 730 C CA . VAL A 1 97 ? -15.634 -1.487 8.325 1.00 94.69 97 VAL A CA 1
ATOM 731 C C . VAL A 1 97 ? -17.140 -1.298 8.183 1.00 94.69 97 VAL A C 1
ATOM 733 O O . VAL A 1 97 ? -17.641 -1.187 7.066 1.00 94.69 97 VAL A O 1
ATOM 736 N N . SER A 1 98 ? -17.860 -1.173 9.301 1.00 95.38 98 SER A N 1
ATOM 737 C CA . SER A 1 98 ? -19.319 -1.000 9.291 1.00 95.38 98 SER A CA 1
ATOM 738 C C . SER A 1 98 ? -19.745 0.251 8.518 1.00 95.38 98 SER A C 1
ATOM 740 O O . SER A 1 98 ? -20.662 0.197 7.698 1.00 95.38 98 SER A O 1
ATOM 742 N N . TYR A 1 99 ? -19.045 1.369 8.732 1.00 95.12 99 TYR A N 1
ATOM 743 C CA . TYR A 1 99 ? -19.296 2.624 8.027 1.00 95.12 99 TYR A CA 1
ATOM 744 C C . TYR A 1 99 ? -19.056 2.501 6.516 1.00 95.12 99 TYR A C 1
ATOM 746 O O . TYR A 1 99 ? -19.910 2.887 5.718 1.00 95.12 99 TYR A O 1
ATOM 754 N N . LEU A 1 100 ? -17.917 1.933 6.109 1.00 94.38 100 LEU A N 1
ATOM 755 C CA . LEU A 1 100 ? -17.553 1.802 4.698 1.00 94.38 100 LEU A CA 1
ATOM 756 C C . LEU A 1 100 ? -18.466 0.821 3.962 1.00 94.38 100 LEU A C 1
ATOM 758 O O . LEU A 1 100 ? -18.890 1.129 2.848 1.00 94.38 100 LEU A O 1
ATOM 762 N N . LYS A 1 101 ? -18.829 -0.307 4.585 1.00 94.50 101 LYS A N 1
ATOM 763 C CA . LYS A 1 101 ? -19.803 -1.257 4.029 1.00 94.50 101 LYS A CA 1
ATOM 764 C C . LYS A 1 101 ? -21.161 -0.590 3.819 1.00 94.50 101 LYS A C 1
ATOM 766 O O . LYS A 1 101 ? -21.716 -0.679 2.728 1.00 94.50 101 LYS A O 1
ATOM 771 N N . GLY A 1 102 ? -21.657 0.137 4.824 1.00 94.94 102 GLY A N 1
ATOM 772 C CA . GLY A 1 102 ? -22.942 0.838 4.742 1.00 94.94 102 GLY A CA 1
ATOM 773 C C . GLY A 1 102 ? -22.981 1.939 3.678 1.00 94.94 102 GLY A C 1
ATOM 774 O O . GLY A 1 102 ? -24.010 2.132 3.038 1.00 94.94 102 GLY A O 1
ATOM 775 N N . LEU A 1 103 ? -21.865 2.641 3.461 1.00 95.69 103 LEU A N 1
ATOM 776 C CA . LEU A 1 103 ? -21.780 3.724 2.480 1.00 95.69 103 LEU A CA 1
ATOM 777 C C . LEU A 1 103 ? -21.602 3.225 1.039 1.00 95.69 103 LEU A C 1
ATOM 779 O O . LEU A 1 103 ? -22.204 3.771 0.119 1.00 95.69 103 LEU A O 1
ATOM 783 N N . SER A 1 104 ? -20.720 2.245 0.834 1.00 92.81 104 SER A N 1
ATOM 784 C CA . SER A 1 104 ? -20.258 1.842 -0.504 1.00 92.81 104 SER A CA 1
ATOM 785 C C . SER A 1 104 ? -20.912 0.569 -1.038 1.00 92.81 104 SER A C 1
ATOM 787 O O . SER A 1 104 ? -20.844 0.313 -2.238 1.00 92.81 104 SER A O 1
ATOM 789 N N . GLY A 1 105 ? -21.510 -0.248 -0.167 1.00 92.25 105 GLY A N 1
ATOM 790 C CA . GLY A 1 105 ? -21.979 -1.588 -0.519 1.00 92.25 105 GLY A CA 1
ATOM 791 C C . GLY A 1 105 ? -20.855 -2.609 -0.720 1.00 92.25 105 GLY A C 1
ATOM 792 O O . GLY A 1 105 ? -21.107 -3.676 -1.273 1.00 92.25 105 GLY A O 1
ATOM 793 N N . PHE A 1 106 ? -19.621 -2.298 -0.307 1.00 95.25 106 PHE A N 1
ATOM 794 C CA . PHE A 1 106 ? -18.513 -3.253 -0.344 1.00 95.25 106 PHE A CA 1
ATOM 795 C C . PHE A 1 106 ? -18.775 -4.406 0.626 1.00 95.25 106 PHE A C 1
ATOM 797 O O . PHE A 1 106 ? -19.446 -4.242 1.650 1.00 95.25 106 PHE A O 1
ATOM 804 N N . HIS A 1 107 ? -18.210 -5.567 0.319 1.00 92.62 107 HIS A N 1
ATOM 805 C CA . HIS A 1 107 ? -18.294 -6.750 1.163 1.00 92.62 107 HIS A CA 1
ATOM 806 C C . HIS A 1 107 ? -16.904 -7.166 1.650 1.00 92.62 107 HIS A C 1
ATOM 808 O O . HIS A 1 107 ? -15.882 -6.735 1.117 1.00 92.62 107 HIS A O 1
ATOM 814 N N . GLU A 1 108 ? -16.877 -7.943 2.729 1.00 93.69 108 GLU A N 1
ATOM 815 C CA . GLU A 1 108 ? -15.634 -8.478 3.283 1.00 93.69 108 GLU A CA 1
ATOM 816 C C . GLU A 1 108 ? -15.136 -9.609 2.392 1.00 93.69 108 GLU A C 1
ATOM 818 O O . GLU A 1 108 ? -15.909 -10.488 2.014 1.00 93.69 108 GLU A O 1
ATOM 823 N N . PHE A 1 109 ? -13.854 -9.555 2.051 1.00 90.00 109 PHE A N 1
ATOM 824 C CA . PHE A 1 109 ? -13.196 -10.543 1.208 1.00 90.00 109 PHE A CA 1
ATOM 825 C C . PHE A 1 109 ? -12.354 -11.502 2.050 1.00 90.00 109 PHE A C 1
ATOM 827 O O . PHE A 1 109 ? -12.542 -12.714 2.000 1.00 90.00 109 PHE A O 1
ATOM 834 N N . VAL A 1 110 ? -11.439 -10.949 2.851 1.00 89.62 110 VAL A N 1
ATOM 835 C CA . VAL A 1 110 ? -10.525 -11.699 3.720 1.00 89.62 110 VAL A CA 1
ATOM 836 C C . VAL A 1 110 ? -10.304 -10.918 5.011 1.00 89.62 110 VAL A C 1
ATOM 838 O O . VAL A 1 110 ? -10.212 -9.688 4.993 1.00 89.62 110 VAL A O 1
ATOM 841 N N . GLU A 1 111 ? -10.181 -11.644 6.116 1.00 87.31 111 GLU A N 1
ATOM 842 C CA . GLU A 1 111 ? -9.752 -11.130 7.412 1.00 87.31 111 GLU A CA 1
ATOM 843 C C . GLU A 1 111 ? -8.410 -11.764 7.789 1.00 87.31 111 GLU A C 1
ATOM 845 O O . GLU A 1 111 ? -8.182 -12.950 7.556 1.00 87.31 111 GLU A O 1
ATOM 850 N N . PHE A 1 112 ? -7.525 -10.958 8.367 1.00 83.38 112 PHE A N 1
ATOM 851 C CA . PHE A 1 112 ? -6.282 -11.404 8.974 1.00 83.38 112 PHE A CA 1
ATOM 852 C C . PHE A 1 112 ? -6.272 -10.976 10.427 1.00 83.38 112 PHE A C 1
ATOM 854 O O . PHE A 1 112 ? -6.410 -9.792 10.746 1.00 83.38 112 PHE A O 1
ATOM 861 N N . THR A 1 113 ? -6.057 -11.934 11.308 1.00 81.88 113 THR A N 1
ATOM 862 C CA . THR A 1 113 ? -5.958 -11.670 12.734 1.00 81.88 113 THR A CA 1
ATOM 863 C C . THR A 1 113 ? -4.499 -11.573 13.158 1.00 81.88 113 THR A C 1
ATOM 865 O O . THR A 1 113 ? -3.559 -11.894 12.422 1.00 81.88 113 THR A O 1
ATOM 868 N N . MET A 1 114 ? -4.300 -11.176 14.409 1.00 71.88 114 MET A N 1
ATOM 869 C CA . MET A 1 114 ? -3.001 -11.205 15.066 1.00 71.88 114 MET A CA 1
ATOM 870 C C . MET A 1 114 ? -2.258 -12.549 14.929 1.00 71.88 114 MET A C 1
ATOM 872 O O . MET A 1 114 ? -1.024 -12.573 14.925 1.00 71.88 114 MET A O 1
ATOM 876 N N . GLU A 1 115 ? -2.979 -13.668 14.896 1.00 68.75 115 GLU A N 1
ATOM 877 C CA . GLU A 1 115 ? -2.376 -15.001 14.814 1.00 68.75 115 GLU A CA 1
ATOM 878 C C . GLU A 1 115 ? -1.738 -15.240 13.442 1.00 68.75 115 GLU A C 1
ATOM 880 O O . GLU A 1 115 ? -0.677 -15.866 13.364 1.00 68.75 115 GLU A O 1
ATOM 885 N N . ASP A 1 116 ? -2.315 -14.633 12.405 1.00 70.94 116 ASP A N 1
ATOM 886 C CA . ASP A 1 116 ? -1.879 -14.731 11.015 1.00 70.94 116 ASP A CA 1
ATOM 887 C C . ASP A 1 116 ? -0.725 -13.766 10.706 1.00 70.94 116 ASP A C 1
ATOM 889 O O . ASP A 1 116 ? 0.207 -14.103 9.974 1.00 70.94 116 ASP A O 1
ATOM 893 N N . VAL A 1 117 ? -0.755 -12.558 11.287 1.00 63.81 117 VAL A N 1
ATOM 894 C CA . VAL A 1 117 ? 0.202 -11.477 10.993 1.00 63.81 117 VAL A CA 1
ATOM 895 C C . VAL A 1 117 ? 0.855 -10.965 12.277 1.00 63.81 117 VAL A C 1
ATOM 897 O O . VAL A 1 117 ? 0.495 -9.925 12.840 1.00 63.81 117 VAL A O 1
ATOM 900 N N . ARG A 1 118 ? 1.881 -11.691 12.735 1.00 63.50 118 ARG A N 1
ATOM 901 C CA . ARG A 1 118 ? 2.734 -11.279 13.859 1.00 63.50 118 ARG A CA 1
ATOM 902 C C . ARG A 1 118 ? 4.215 -11.341 13.522 1.00 63.50 118 ARG A C 1
ATOM 904 O O . ARG A 1 118 ? 4.701 -12.290 12.913 1.00 63.50 118 ARG A O 1
ATOM 911 N N . THR A 1 119 ? 4.948 -10.350 14.012 1.00 62.28 119 THR A N 1
ATOM 912 C CA . THR A 1 119 ? 6.391 -10.483 14.230 1.00 62.28 119 THR A CA 1
ATOM 913 C C . THR A 1 119 ? 6.629 -10.980 15.658 1.00 62.28 119 THR A C 1
ATOM 915 O O . THR A 1 119 ? 5.694 -11.114 16.452 1.00 62.28 119 THR A O 1
ATOM 918 N N . SER A 1 120 ? 7.883 -11.233 16.033 1.00 61.19 120 SER A N 1
ATOM 919 C CA . SER A 1 120 ? 8.239 -11.588 17.415 1.00 61.19 120 SER A CA 1
ATOM 920 C C . SER A 1 120 ? 7.820 -10.529 18.449 1.00 61.19 120 SER A C 1
ATOM 922 O O . SER A 1 120 ? 7.749 -10.836 19.640 1.00 61.19 120 SER A O 1
ATOM 924 N N . GLU A 1 121 ? 7.534 -9.293 18.021 1.00 56.47 121 GLU A N 1
ATOM 925 C CA . GLU A 1 121 ? 7.335 -8.147 18.913 1.00 56.47 121 GLU A CA 1
ATOM 926 C C . GLU A 1 121 ? 6.094 -7.289 18.599 1.00 56.47 121 GLU A C 1
ATOM 928 O O . GLU A 1 121 ? 5.749 -6.440 19.420 1.00 56.47 121 GLU A O 1
ATOM 933 N N . SER A 1 122 ? 5.397 -7.510 17.477 1.00 65.88 122 SER A N 1
ATOM 934 C CA . SER A 1 122 ? 4.220 -6.732 17.045 1.00 65.88 122 SER A CA 1
ATOM 935 C C . SER A 1 122 ? 3.180 -7.586 16.300 1.00 6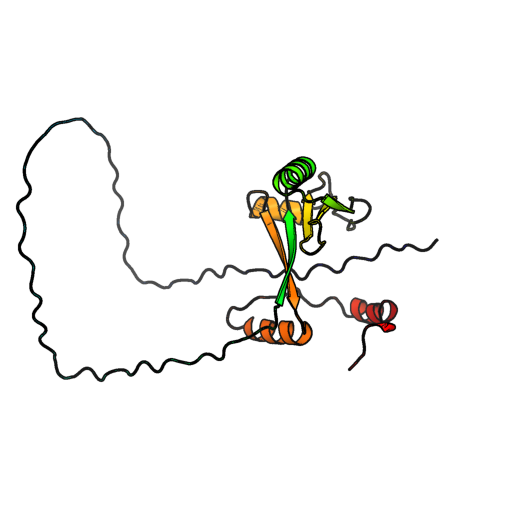5.88 122 SER A C 1
ATOM 937 O O . SER A 1 122 ? 3.465 -8.713 15.900 1.00 65.88 122 SER A O 1
ATOM 939 N N . GLY A 1 123 ? 1.966 -7.058 16.113 1.00 74.12 123 GLY A N 1
ATOM 940 C CA . GLY A 1 123 ? 0.921 -7.669 15.281 1.00 74.12 123 GLY A CA 1
ATOM 941 C C . GLY A 1 123 ? -0.172 -6.666 14.907 1.00 74.12 123 GLY A C 1
ATOM 942 O O . GLY A 1 123 ? -0.170 -5.545 15.425 1.00 74.12 123 GLY A O 1
ATOM 943 N N . LEU A 1 124 ? -1.075 -7.070 14.014 1.00 81.88 124 LEU A N 1
ATOM 944 C CA . LEU A 1 124 ? -2.198 -6.258 13.531 1.00 81.88 124 LEU A CA 1
ATOM 945 C C . LEU A 1 124 ? -3.440 -7.122 13.283 1.00 81.88 124 LEU A C 1
ATOM 947 O O . LEU A 1 124 ? -3.297 -8.318 13.043 1.00 81.88 124 LEU A O 1
ATOM 951 N N . ASN A 1 125 ? -4.619 -6.499 13.301 1.00 85.81 125 ASN A N 1
ATOM 952 C CA . ASN A 1 125 ? -5.824 -7.068 12.692 1.00 85.81 125 ASN A CA 1
ATOM 953 C C . ASN A 1 125 ? -6.106 -6.313 11.388 1.00 85.81 125 ASN A C 1
ATOM 955 O O . ASN A 1 125 ? -5.927 -5.091 11.327 1.00 85.81 125 ASN A O 1
ATOM 959 N N . SER A 1 126 ? -6.529 -7.028 10.351 1.00 91.56 126 SER A N 1
ATOM 960 C CA . SER A 1 126 ? -6.831 -6.470 9.037 1.00 91.56 126 SER A CA 1
ATOM 961 C C . SER A 1 126 ? -8.107 -7.067 8.466 1.00 91.56 126 SER A C 1
ATOM 963 O O . SER A 1 126 ? -8.297 -8.276 8.509 1.00 91.56 126 SER A O 1
ATOM 965 N N . VAL A 1 127 ? -8.953 -6.230 7.875 1.00 94.44 127 VAL A N 1
ATOM 966 C CA . VAL A 1 127 ? -10.105 -6.660 7.074 1.00 94.44 127 VAL A CA 1
ATOM 967 C C . VAL A 1 127 ? -9.976 -6.049 5.689 1.00 94.44 127 VAL A C 1
ATOM 969 O O . VAL A 1 127 ? -9.790 -4.840 5.544 1.00 94.44 127 VAL A O 1
ATOM 972 N N . VAL A 1 128 ? -10.094 -6.877 4.655 1.00 95.38 128 VAL A N 1
ATOM 973 C CA . VAL A 1 128 ? -10.084 -6.438 3.260 1.00 95.38 128 VAL A CA 1
ATOM 974 C C . VAL A 1 128 ? -11.515 -6.296 2.773 1.00 95.38 128 VAL A C 1
ATOM 976 O O . VAL A 1 128 ? -12.246 -7.281 2.675 1.00 95.38 128 VAL A O 1
ATOM 979 N N . LEU A 1 129 ? -11.907 -5.066 2.446 1.00 96.00 129 LEU A N 1
ATOM 980 C CA . LEU A 1 129 ? -13.167 -4.794 1.760 1.00 96.00 129 LEU A CA 1
ATOM 981 C C . LEU A 1 129 ? -12.962 -4.784 0.250 1.00 96.00 129 LEU A C 1
ATOM 983 O O . LEU A 1 129 ? -11.962 -4.255 -0.239 1.00 96.00 129 LEU A O 1
ATOM 987 N N . VAL A 1 130 ? -13.935 -5.305 -0.488 1.00 95.75 130 VAL A N 1
ATOM 988 C CA . VAL A 1 130 ? -13.894 -5.351 -1.948 1.00 95.75 130 VAL A CA 1
ATOM 989 C C . VAL A 1 130 ? -15.239 -4.952 -2.558 1.00 95.75 130 VAL A C 1
ATOM 991 O O . VAL A 1 130 ? -16.304 -5.134 -1.959 1.00 95.75 130 VAL A O 1
ATOM 994 N N . ASN A 1 131 ? -15.197 -4.357 -3.751 1.00 93.94 131 ASN A N 1
ATOM 995 C CA . ASN A 1 131 ? -16.397 -4.113 -4.543 1.00 93.94 131 ASN A CA 1
ATOM 996 C C . ASN A 1 131 ? -16.923 -5.410 -5.187 1.00 93.94 131 ASN A C 1
ATOM 998 O O . ASN A 1 131 ? -16.208 -6.394 -5.327 1.00 93.94 131 ASN A O 1
ATOM 1002 N N . ASN A 1 132 ? -18.161 -5.381 -5.678 1.00 92.69 132 ASN A N 1
ATOM 1003 C CA . ASN A 1 132 ? -18.827 -6.560 -6.256 1.00 92.69 132 ASN A CA 1
ATOM 1004 C C . ASN A 1 132 ? -18.155 -7.144 -7.510 1.00 92.69 132 ASN A C 1
ATOM 1006 O O . ASN A 1 132 ? -18.435 -8.281 -7.865 1.00 92.69 132 ASN A O 1
ATOM 1010 N N . LEU A 1 133 ? -17.319 -6.365 -8.203 1.00 92.06 133 LEU A N 1
ATOM 1011 C CA . LEU A 1 133 ? -16.562 -6.829 -9.371 1.00 92.06 133 LEU A CA 1
ATOM 1012 C C . LEU A 1 133 ? -15.137 -7.275 -9.015 1.00 92.06 133 LEU A C 1
ATOM 1014 O O . LEU A 1 133 ? -14.374 -7.604 -9.915 1.00 92.06 133 LEU A O 1
ATOM 1018 N N . GLU A 1 134 ? -14.762 -7.219 -7.736 1.00 90.06 134 GLU A N 1
ATOM 1019 C CA . GLU A 1 134 ? -13.431 -7.582 -7.236 1.00 90.06 134 GLU A CA 1
ATOM 1020 C C . GLU A 1 134 ? -12.264 -6.812 -7.881 1.00 90.06 134 GLU A C 1
ATOM 1022 O O . GLU A 1 134 ? -11.117 -7.247 -7.901 1.00 90.06 134 GLU A O 1
ATOM 1027 N N . THR A 1 135 ? -12.544 -5.613 -8.394 1.00 88.00 135 THR A N 1
ATOM 1028 C CA . THR A 1 135 ? -11.561 -4.759 -9.072 1.00 88.00 135 THR A CA 1
ATOM 1029 C C . THR A 1 135 ? -10.912 -3.727 -8.155 1.00 88.00 135 THR A C 1
ATOM 1031 O O . THR A 1 135 ? -9.903 -3.138 -8.536 1.00 88.00 135 THR A O 1
ATOM 1034 N N . MET A 1 136 ? -11.516 -3.436 -6.998 1.00 88.25 136 MET A N 1
ATOM 1035 C CA . MET A 1 136 ? -11.047 -2.426 -6.049 1.00 88.25 136 MET A CA 1
ATOM 1036 C C . MET A 1 136 ? -10.993 -3.010 -4.643 1.00 88.25 136 MET A C 1
ATOM 1038 O O . MET A 1 136 ? -12.033 -3.278 -4.041 1.00 88.25 136 MET A O 1
ATOM 1042 N N . LEU A 1 137 ? -9.776 -3.147 -4.117 1.00 94.06 137 LEU A N 1
ATOM 1043 C CA . LEU A 1 137 ? -9.522 -3.681 -2.786 1.00 94.06 137 LEU A CA 1
ATOM 1044 C C . LEU A 1 137 ? -9.156 -2.550 -1.815 1.00 94.06 137 LEU A C 1
ATOM 1046 O O . LEU A 1 137 ? -8.324 -1.681 -2.104 1.00 94.06 137 LEU A O 1
ATOM 1050 N N . LEU A 1 138 ? -9.766 -2.588 -0.634 1.00 95.19 138 LEU A N 1
ATOM 1051 C CA . LEU A 1 138 ? -9.546 -1.662 0.473 1.00 95.19 138 LEU A CA 1
ATOM 1052 C C . LEU A 1 138 ? -9.179 -2.433 1.750 1.00 95.19 138 LEU A C 1
ATOM 1054 O O . LEU A 1 138 ? -10.056 -2.682 2.581 1.00 95.19 138 LEU A O 1
ATOM 1058 N N . PRO A 1 139 ? -7.900 -2.807 1.934 1.00 95.25 139 PRO A N 1
ATOM 1059 C CA . PRO A 1 139 ? -7.421 -3.324 3.210 1.00 95.25 139 PRO A CA 1
ATOM 1060 C C . PRO A 1 139 ? -7.471 -2.255 4.308 1.00 95.25 139 PRO A C 1
ATOM 1062 O O . PRO A 1 139 ? -6.997 -1.127 4.139 1.00 95.25 139 PRO A O 1
ATOM 1065 N N . LEU A 1 140 ? -8.046 -2.618 5.448 1.00 94.38 140 LEU A N 1
ATOM 1066 C CA . LEU A 1 140 ? -8.218 -1.772 6.620 1.00 94.38 140 LEU A CA 1
ATOM 1067 C C . LEU A 1 140 ? -7.502 -2.426 7.797 1.00 94.38 140 LEU A C 1
ATOM 1069 O O . LEU A 1 140 ? -7.838 -3.546 8.157 1.00 94.38 140 LEU A O 1
ATOM 1073 N N . ASN A 1 141 ? -6.544 -1.729 8.403 1.00 92.94 141 ASN A N 1
ATOM 1074 C CA . ASN A 1 141 ? -5.744 -2.255 9.504 1.00 92.94 141 ASN A CA 1
ATOM 1075 C C . ASN A 1 141 ? -6.028 -1.511 10.808 1.00 92.94 141 ASN A C 1
ATOM 1077 O O . ASN A 1 141 ? -6.090 -0.276 10.819 1.00 92.94 141 ASN A O 1
ATOM 1081 N N . GLU A 1 142 ? -6.076 -2.251 11.913 1.00 89.00 142 GLU A N 1
ATOM 1082 C CA . GLU A 1 142 ? -6.010 -1.692 13.262 1.00 89.00 142 GLU A CA 1
ATOM 1083 C C . GLU A 1 142 ? -4.792 -2.172 14.043 1.00 89.00 142 GLU A C 1
ATOM 1085 O O . GLU A 1 142 ? -4.197 -3.230 13.809 1.00 89.00 142 GLU A O 1
ATOM 1090 N N . LEU A 1 143 ? -4.435 -1.335 15.009 1.00 81.94 143 LEU A N 1
ATOM 1091 C CA . LEU A 1 143 ? -3.438 -1.636 16.010 1.00 81.94 143 LEU A CA 1
ATOM 1092 C C . LEU A 1 143 ? -3.960 -2.687 16.989 1.00 81.94 143 LEU A C 1
ATOM 1094 O O . LEU A 1 143 ? -5.066 -2.551 17.504 1.00 81.94 143 LEU A O 1
ATOM 1098 N N . VAL A 1 144 ? -3.094 -3.627 17.376 1.00 76.69 144 VAL A N 1
ATOM 1099 C CA . VAL A 1 144 ? -3.308 -4.392 18.607 1.00 76.69 144 VAL A CA 1
ATOM 1100 C C . VAL A 1 144 ? -2.428 -3.868 19.741 1.00 76.69 144 VAL A C 1
ATOM 1102 O O . VAL A 1 144 ? -1.198 -3.867 19.640 1.00 76.69 144 VAL A O 1
ATOM 1105 N N . TYR A 1 145 ? -3.067 -3.438 20.830 1.00 75.12 145 TYR A N 1
ATOM 1106 C CA . TYR A 1 145 ? -2.411 -2.925 22.035 1.00 75.12 145 TYR A CA 1
ATOM 1107 C C . TYR A 1 145 ? -1.705 -4.025 22.853 1.00 75.12 145 TYR A C 1
ATOM 1109 O O . TYR A 1 145 ? -1.964 -5.217 22.692 1.00 75.12 145 TYR A O 1
ATOM 1117 N N . GLY A 1 146 ? -0.814 -3.617 23.768 1.00 69.69 146 GLY A N 1
ATOM 1118 C CA . GLY A 1 146 ? -0.185 -4.518 24.750 1.00 69.69 146 GLY A CA 1
ATOM 1119 C C . GLY A 1 146 ? 1.074 -5.245 24.264 1.00 69.69 146 GLY A C 1
ATOM 1120 O O . GLY A 1 146 ? 1.410 -6.317 24.767 1.00 69.69 146 GLY A O 1
ATOM 1121 N N . ARG A 1 147 ? 1.781 -4.691 23.272 1.00 71.81 147 ARG A N 1
ATOM 1122 C CA . ARG A 1 147 ? 2.999 -5.282 22.697 1.00 71.81 147 ARG A CA 1
ATOM 1123 C C . ARG A 1 147 ? 4.280 -4.714 23.308 1.00 71.81 147 ARG A C 1
ATOM 1125 O O . ARG A 1 147 ? 4.306 -3.587 23.788 1.00 71.81 147 ARG A O 1
ATOM 1132 N N . LYS A 1 148 ? 5.363 -5.507 23.269 1.00 68.75 148 LYS A N 1
ATOM 1133 C CA . LYS A 1 148 ? 6.682 -5.122 23.816 1.00 68.75 148 LYS A CA 1
ATOM 1134 C C . LYS A 1 148 ? 7.297 -3.933 23.082 1.00 68.75 148 LYS A C 1
ATOM 1136 O O . LYS A 1 148 ? 8.047 -3.171 23.682 1.00 68.75 148 LYS A O 1
ATOM 1141 N N . ARG A 1 149 ? 7.007 -3.803 21.786 1.00 75.62 149 ARG A N 1
ATOM 1142 C CA . ARG A 1 149 ? 7.409 -2.662 20.969 1.00 75.62 149 ARG A CA 1
ATOM 1143 C C . ARG A 1 149 ? 6.192 -2.026 20.328 1.00 75.62 149 ARG A C 1
ATOM 1145 O O . ARG A 1 149 ? 5.235 -2.707 19.963 1.00 75.62 149 ARG A O 1
ATOM 1152 N N . LYS A 1 150 ? 6.293 -0.714 20.169 1.00 79.06 150 LYS A N 1
ATOM 1153 C CA . LYS A 1 150 ? 5.349 0.105 19.426 1.00 79.06 150 LYS A CA 1
ATOM 1154 C C . LYS A 1 150 ? 5.209 -0.418 18.004 1.00 79.06 150 LYS A C 1
ATOM 1156 O O . LYS A 1 150 ? 6.216 -0.653 17.332 1.00 79.06 150 LYS A O 1
ATOM 1161 N N . SER A 1 151 ? 3.980 -0.627 17.551 1.00 80.69 151 SER A N 1
ATOM 1162 C CA . SER A 1 151 ? 3.771 -1.172 16.211 1.00 80.69 151 SER A CA 1
ATOM 1163 C C . SER A 1 151 ? 3.970 -0.100 15.131 1.00 80.69 151 SER A C 1
ATOM 1165 O O . SER A 1 151 ? 3.941 1.110 15.390 1.00 80.69 151 SER A O 1
ATOM 1167 N N . GLN A 1 152 ? 4.135 -0.542 13.883 1.00 82.88 152 GLN A N 1
ATOM 1168 C CA . GLN A 1 152 ? 4.187 0.358 12.731 1.00 82.88 152 GLN A CA 1
ATOM 1169 C C . GLN A 1 152 ? 2.878 1.149 12.563 1.00 82.88 152 GLN A C 1
ATOM 1171 O O . GLN A 1 152 ? 2.921 2.314 12.175 1.00 82.88 152 GLN A O 1
ATOM 1176 N N . ILE A 1 153 ? 1.727 0.546 12.887 1.00 83.69 153 ILE A N 1
ATOM 1177 C CA . ILE A 1 153 ? 0.409 1.196 12.804 1.00 83.69 153 ILE A CA 1
ATOM 1178 C C . ILE A 1 153 ? 0.277 2.270 13.883 1.00 83.69 153 ILE A C 1
ATOM 1180 O O . ILE A 1 153 ? -0.151 3.379 13.589 1.00 83.69 153 ILE A O 1
ATOM 1184 N N . GLU A 1 154 ? 0.701 1.976 15.112 1.00 86.38 154 GLU A N 1
ATOM 1185 C CA . GLU A 1 154 ? 0.691 2.947 16.213 1.00 86.38 154 GLU A CA 1
ATOM 1186 C C . GLU A 1 154 ? 1.573 4.150 15.886 1.00 86.38 154 GLU A C 1
ATOM 1188 O O . GLU A 1 154 ? 1.154 5.300 15.985 1.00 86.38 154 GLU A O 1
ATOM 1193 N N . THR A 1 155 ? 2.781 3.874 15.393 1.00 87.81 155 THR A N 1
ATOM 1194 C CA . THR A 1 155 ? 3.704 4.910 14.932 1.00 87.81 155 THR A CA 1
ATOM 1195 C C . THR A 1 155 ? 3.081 5.742 13.814 1.00 87.81 155 THR A C 1
ATOM 1197 O O . THR A 1 155 ? 3.191 6.964 13.844 1.00 87.81 155 THR A O 1
ATOM 1200 N N . TYR A 1 156 ? 2.398 5.116 12.853 1.00 89.94 156 TYR A N 1
ATOM 1201 C CA . TYR A 1 156 ? 1.699 5.832 11.788 1.00 89.94 156 TYR A CA 1
ATOM 1202 C C . TYR A 1 156 ? 0.613 6.763 12.339 1.00 89.94 156 TYR A C 1
ATOM 1204 O O . TYR A 1 156 ? 0.603 7.937 11.989 1.00 89.94 156 TYR A O 1
ATOM 1212 N N . LEU A 1 157 ? -0.272 6.263 13.207 1.00 88.19 157 LEU A N 1
ATOM 1213 C CA . LEU A 1 157 ? -1.395 7.040 13.740 1.00 88.19 157 LEU A CA 1
ATOM 1214 C C . LEU A 1 157 ? -0.925 8.255 14.538 1.00 88.19 157 LEU A C 1
ATOM 1216 O O . LEU A 1 157 ? -1.540 9.310 14.442 1.00 88.19 157 LEU A O 1
ATOM 1220 N N . GLU A 1 158 ? 0.172 8.129 15.282 1.00 89.94 158 GLU A N 1
ATOM 1221 C CA . GLU A 1 158 ? 0.737 9.261 16.011 1.00 89.94 158 GLU A CA 1
ATOM 1222 C C . GLU A 1 158 ? 1.346 10.320 15.093 1.00 89.94 158 GLU A C 1
ATOM 1224 O O . GLU A 1 158 ? 1.098 11.505 15.287 1.00 89.94 158 GLU A O 1
ATOM 1229 N N . HIS A 1 159 ? 2.125 9.915 14.085 1.00 92.94 159 HIS A N 1
ATOM 1230 C CA . HIS A 1 159 ? 2.757 10.874 13.170 1.00 92.94 159 HIS A CA 1
ATOM 1231 C C . HIS A 1 159 ? 1.757 11.498 12.193 1.00 92.94 159 HIS A C 1
ATOM 1233 O O . HIS A 1 159 ? 1.968 12.619 11.740 1.00 92.94 159 HIS A O 1
ATOM 1239 N N . ASN A 1 160 ? 0.696 10.768 11.846 1.00 93.44 160 ASN A N 1
ATOM 1240 C CA . ASN A 1 160 ? -0.378 11.240 10.979 1.00 93.44 160 ASN A CA 1
ATOM 1241 C C . ASN A 1 160 ? -1.502 11.955 11.757 1.00 93.44 160 ASN A C 1
ATOM 1243 O O . ASN A 1 160 ? -2.412 12.499 11.142 1.00 93.44 160 ASN A O 1
ATOM 1247 N N . GLU A 1 161 ? -1.462 11.939 13.092 1.00 92.62 161 GLU A N 1
ATOM 1248 C CA . GLU A 1 161 ? -2.498 12.502 13.971 1.00 92.62 161 GLU A CA 1
ATOM 1249 C C . GLU A 1 161 ? -3.904 11.912 13.727 1.00 92.62 161 GLU A C 1
ATOM 1251 O O . GLU A 1 161 ? -4.925 12.586 13.866 1.00 92.62 161 GLU A O 1
ATOM 1256 N N . GLY A 1 162 ? -3.977 10.624 13.372 1.00 91.50 162 GLY A N 1
ATOM 1257 C CA . GLY A 1 162 ? -5.242 9.912 13.181 1.00 91.50 162 GLY A CA 1
ATOM 1258 C C . GLY A 1 162 ? -5.253 8.910 12.030 1.00 91.50 162 GLY A C 1
ATOM 1259 O O . GLY A 1 162 ? -4.225 8.597 11.429 1.00 91.50 162 GLY A O 1
ATOM 1260 N N . ALA A 1 163 ? -6.447 8.387 11.739 1.00 92.94 163 ALA A N 1
ATOM 1261 C CA . ALA A 1 163 ? -6.675 7.383 10.703 1.00 92.94 163 ALA A CA 1
ATOM 1262 C C . ALA A 1 163 ? -6.536 7.969 9.289 1.00 92.94 163 ALA A C 1
ATOM 1264 O O . ALA A 1 163 ? -7.089 9.029 9.001 1.00 92.94 163 ALA A O 1
ATOM 1265 N N . SER A 1 164 ? -5.837 7.266 8.393 1.00 93.44 164 SER A N 1
ATOM 1266 C CA . SER A 1 164 ? -5.628 7.704 7.004 1.00 93.44 164 SER A CA 1
ATOM 1267 C C . SER A 1 164 ? -5.083 6.568 6.119 1.00 93.44 164 SER A C 1
ATOM 1269 O O . SER A 1 164 ? -4.923 5.424 6.556 1.00 93.44 164 SER A O 1
ATOM 1271 N N . VAL A 1 165 ? -4.862 6.876 4.840 1.00 94.38 165 VAL A N 1
ATOM 1272 C CA . VAL A 1 165 ? -4.236 5.997 3.847 1.00 94.38 165 VAL A CA 1
ATOM 1273 C C . VAL A 1 165 ? -2.758 5.821 4.175 1.00 94.38 165 VAL A C 1
ATOM 1275 O O . VAL A 1 165 ? -1.986 6.780 4.158 1.00 94.38 165 VAL A O 1
ATOM 1278 N N . GLN A 1 166 ? -2.359 4.581 4.447 1.00 92.75 166 GLN A N 1
ATOM 1279 C CA . GLN A 1 166 ? -0.969 4.233 4.706 1.00 92.75 166 GLN A CA 1
ATOM 1280 C C . GLN A 1 166 ? -0.181 4.112 3.402 1.00 92.75 166 GLN A C 1
ATOM 1282 O O . GLN A 1 166 ? 0.902 4.679 3.290 1.00 92.75 166 GLN A O 1
ATOM 1287 N N . HIS A 1 167 ? -0.706 3.362 2.430 1.00 94.00 167 HIS A N 1
ATOM 1288 C CA . HIS A 1 167 ? -0.043 3.171 1.145 1.00 94.00 167 HIS A CA 1
ATOM 1289 C C . HIS A 1 167 ? -1.027 2.877 0.008 1.00 94.00 167 HIS A C 1
ATOM 1291 O O . HIS A 1 167 ? -2.169 2.459 0.224 1.00 94.00 167 HIS A O 1
ATOM 1297 N N . LEU A 1 168 ? -0.541 3.105 -1.212 1.00 95.38 168 LEU A N 1
ATOM 1298 C CA . LEU A 1 168 ? -1.200 2.784 -2.472 1.00 95.38 168 LEU A CA 1
ATOM 1299 C C . LEU A 1 168 ? -0.345 1.754 -3.206 1.00 95.38 168 LEU A C 1
ATOM 1301 O O . LEU A 1 168 ? 0.841 1.997 -3.434 1.00 95.38 168 LEU A O 1
ATOM 1305 N N . ALA A 1 169 ? -0.940 0.630 -3.589 1.00 94.44 169 ALA A N 1
ATOM 1306 C CA . ALA A 1 169 ? -0.289 -0.344 -4.450 1.00 94.44 169 ALA A CA 1
ATOM 1307 C C . ALA A 1 169 ? -0.643 -0.065 -5.907 1.00 94.44 169 ALA A C 1
ATOM 1309 O O . ALA A 1 169 ? -1.808 0.139 -6.255 1.00 94.44 169 ALA A O 1
ATOM 1310 N N . LEU A 1 170 ? 0.376 -0.036 -6.758 1.00 94.81 170 LEU A N 1
ATOM 1311 C CA . LEU A 1 170 ? 0.256 0.347 -8.157 1.00 94.81 170 LEU A CA 1
ATOM 1312 C C . LEU A 1 170 ? 0.655 -0.832 -9.039 1.00 94.81 170 LEU A C 1
ATOM 1314 O O . LEU A 1 170 ? 1.735 -1.397 -8.874 1.00 94.81 170 LEU A O 1
ATOM 1318 N N . VAL A 1 171 ? -0.206 -1.177 -9.993 1.00 94.19 171 VAL A N 1
ATOM 1319 C CA . VAL A 1 171 ? 0.081 -2.208 -10.990 1.00 94.19 171 VAL A CA 1
ATOM 1320 C C . VAL A 1 171 ? 0.971 -1.614 -12.073 1.00 94.19 171 VAL A C 1
ATOM 1322 O O . VAL A 1 171 ? 0.631 -0.586 -12.670 1.00 94.19 171 VAL A O 1
ATOM 1325 N N . SER A 1 172 ? 2.076 -2.295 -12.359 1.00 95.12 172 SER A N 1
ATOM 1326 C CA . SER A 1 172 ? 2.922 -2.044 -13.525 1.00 95.12 172 SER A CA 1
ATOM 1327 C C . SER A 1 172 ? 2.863 -3.230 -14.486 1.00 95.12 172 SER A C 1
ATOM 1329 O O . SER A 1 172 ? 2.722 -4.371 -14.053 1.00 95.12 172 SER A O 1
ATOM 1331 N N . GLU A 1 173 ? 2.984 -2.952 -15.784 1.00 93.25 173 GLU A N 1
ATOM 1332 C CA . GLU A 1 173 ? 3.187 -3.988 -16.808 1.00 93.25 173 GLU A CA 1
ATOM 1333 C C . GLU A 1 173 ? 4.591 -4.600 -16.779 1.00 93.25 173 GLU A C 1
ATOM 1335 O O . GLU A 1 173 ? 4.762 -5.748 -17.170 1.00 93.25 173 GLU A O 1
ATOM 1340 N N . ASP A 1 174 ? 5.594 -3.840 -16.331 1.00 93.88 174 ASP A N 1
ATOM 1341 C CA . ASP A 1 174 ? 6.992 -4.272 -16.250 1.00 93.88 174 ASP A CA 1
ATOM 1342 C C . ASP A 1 174 ? 7.630 -3.653 -15.004 1.00 93.88 174 ASP A C 1
ATOM 1344 O O . ASP A 1 174 ? 8.205 -2.559 -15.032 1.00 93.88 174 ASP A O 1
ATOM 1348 N N . ILE A 1 175 ? 7.495 -4.359 -13.879 1.00 94.25 175 ILE A N 1
ATOM 1349 C CA . ILE A 1 175 ? 7.958 -3.869 -12.580 1.00 94.25 175 ILE A CA 1
ATOM 1350 C C . ILE A 1 175 ? 9.477 -3.659 -12.538 1.00 94.25 175 ILE A C 1
ATOM 1352 O O . ILE A 1 175 ? 9.938 -2.721 -11.886 1.00 94.25 175 ILE A O 1
ATOM 1356 N N . PHE A 1 176 ? 10.269 -4.472 -13.245 1.00 93.38 176 PHE A N 1
ATOM 1357 C CA . PHE A 1 176 ? 11.728 -4.343 -13.239 1.00 93.38 176 PHE A CA 1
ATOM 1358 C C . PHE A 1 176 ? 12.162 -3.052 -13.921 1.00 93.38 176 PHE A C 1
ATOM 1360 O O . PHE A 1 176 ? 12.984 -2.305 -13.378 1.00 93.38 176 PHE A O 1
ATOM 1367 N N . ARG A 1 177 ? 11.570 -2.747 -15.079 1.00 93.88 177 ARG A N 1
ATOM 1368 C CA . ARG A 1 177 ? 11.832 -1.492 -15.774 1.00 93.88 177 ARG A CA 1
ATOM 1369 C C . ARG A 1 177 ? 11.304 -0.290 -15.001 1.00 93.88 177 ARG A C 1
ATOM 1371 O O . ARG A 1 177 ? 12.055 0.670 -14.831 1.00 93.88 177 ARG A O 1
ATOM 1378 N N . THR A 1 178 ? 10.080 -0.361 -14.474 1.00 94.88 178 THR A N 1
ATOM 1379 C CA . THR A 1 178 ? 9.500 0.690 -13.621 1.00 94.88 178 THR A CA 1
ATOM 1380 C C . THR A 1 178 ? 10.423 1.024 -12.451 1.00 94.88 178 THR A C 1
ATOM 1382 O O . THR A 1 178 ? 10.792 2.182 -12.264 1.00 94.88 178 THR A O 1
ATOM 1385 N N . LEU A 1 179 ? 10.856 0.017 -11.684 1.00 94.44 179 LEU A N 1
ATOM 1386 C CA . LEU A 1 179 ? 11.729 0.226 -10.529 1.00 94.44 179 LEU A CA 1
ATOM 1387 C C . LEU A 1 179 ? 13.101 0.767 -10.935 1.00 94.44 179 LEU A C 1
ATOM 1389 O O . LEU A 1 179 ? 13.637 1.629 -10.240 1.00 94.44 179 LEU A O 1
ATOM 1393 N N . ARG A 1 180 ? 13.677 0.293 -12.048 1.00 93.31 180 ARG A N 1
ATOM 1394 C CA . ARG A 1 180 ? 14.957 0.799 -12.561 1.00 93.31 180 ARG A CA 1
ATOM 1395 C C . ARG A 1 180 ? 14.864 2.283 -12.912 1.00 93.31 180 ARG A C 1
ATOM 1397 O O . ARG A 1 180 ? 15.723 3.051 -12.488 1.00 93.31 180 ARG A O 1
ATOM 1404 N N . GLU A 1 181 ? 13.826 2.683 -13.641 1.00 93.31 181 GLU A N 1
ATOM 1405 C CA . GLU A 1 181 ? 13.604 4.076 -14.039 1.00 93.31 181 GLU A CA 1
ATOM 1406 C C . GLU A 1 181 ? 13.301 4.970 -12.825 1.00 93.31 181 GLU A C 1
ATOM 1408 O O . GLU A 1 181 ? 13.900 6.036 -12.693 1.00 93.31 181 GLU A O 1
ATOM 1413 N N . MET A 1 182 ? 12.459 4.525 -11.883 1.00 94.50 182 MET A N 1
ATOM 1414 C CA . MET A 1 182 ? 12.180 5.280 -10.653 1.00 94.50 182 MET A CA 1
ATOM 1415 C C . MET A 1 182 ? 13.434 5.455 -9.785 1.00 94.50 182 MET A C 1
ATOM 1417 O O . MET A 1 182 ? 13.675 6.549 -9.277 1.00 94.50 182 MET A O 1
ATOM 1421 N N . ARG A 1 183 ? 14.269 4.412 -9.654 1.00 93.50 183 ARG A N 1
ATOM 1422 C CA . ARG A 1 183 ? 15.535 4.480 -8.902 1.00 93.50 183 ARG A CA 1
ATOM 1423 C C . ARG A 1 183 ? 16.552 5.426 -9.535 1.00 93.50 183 ARG A C 1
ATOM 1425 O O . ARG A 1 183 ? 17.309 6.068 -8.814 1.00 93.50 183 ARG A O 1
ATOM 1432 N N . MET A 1 184 ? 16.574 5.539 -10.866 1.00 92.56 184 MET A N 1
ATOM 1433 C CA . MET A 1 184 ? 17.432 6.514 -11.554 1.00 92.56 184 MET A CA 1
ATOM 1434 C C . MET A 1 184 ? 1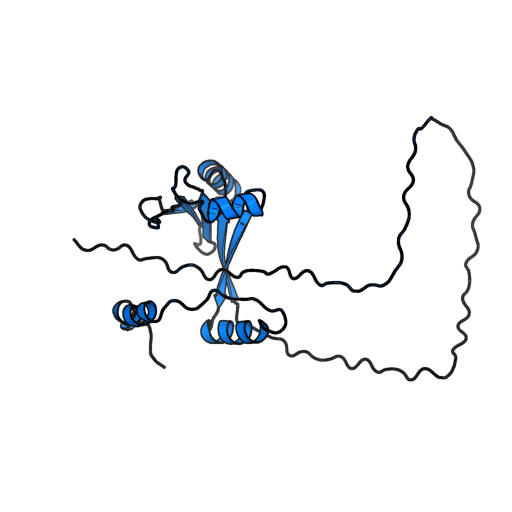7.072 7.956 -11.186 1.00 92.56 184 MET A C 1
ATOM 1436 O O . MET A 1 184 ? 17.958 8.805 -11.150 1.00 92.56 184 MET A O 1
ATOM 1440 N N . GLN A 1 185 ? 15.799 8.226 -10.888 1.00 91.75 185 GLN A N 1
ATOM 1441 C CA . GLN A 1 185 ? 15.349 9.558 -10.487 1.00 91.75 185 GLN A CA 1
ATOM 1442 C C . GLN A 1 185 ? 15.531 9.839 -8.989 1.00 91.75 185 GLN A C 1
ATOM 1444 O O . GLN A 1 185 ? 15.467 10.999 -8.587 1.00 91.75 185 GLN A O 1
ATOM 1449 N N . SER A 1 186 ? 15.792 8.829 -8.147 1.00 92.75 186 SER A N 1
ATOM 1450 C CA . SER A 1 186 ? 15.953 9.021 -6.694 1.00 92.75 186 SER A CA 1
ATOM 1451 C C . SER A 1 186 ? 17.035 10.052 -6.347 1.00 92.75 186 SER A C 1
ATOM 1453 O O . SER A 1 186 ? 16.853 10.846 -5.432 1.00 92.75 186 SER A O 1
ATOM 1455 N N . SER A 1 187 ? 18.134 10.105 -7.108 1.00 89.31 187 SER A N 1
ATOM 1456 C CA . SER A 1 187 ? 19.254 11.028 -6.858 1.00 89.31 187 SER A CA 1
ATOM 1457 C C . SER A 1 187 ? 18.947 12.499 -7.163 1.00 89.31 187 SER A C 1
ATOM 1459 O O . SER A 1 187 ? 19.663 13.378 -6.688 1.00 89.31 187 SER A O 1
ATOM 1461 N N . VAL A 1 188 ? 17.892 12.776 -7.934 1.00 92.44 188 VAL A N 1
ATOM 1462 C CA . VAL A 1 188 ? 17.487 14.130 -8.353 1.00 92.44 188 VAL A CA 1
ATOM 1463 C C . VAL A 1 188 ? 16.151 14.563 -7.737 1.00 92.44 188 VAL A C 1
ATOM 1465 O O . VAL A 1 188 ? 15.518 15.496 -8.224 1.00 92.44 188 VAL A O 1
ATOM 1468 N N . GLY A 1 189 ? 15.725 13.907 -6.649 1.00 92.19 189 GLY A N 1
ATOM 1469 C CA . GLY A 1 189 ? 14.495 14.234 -5.914 1.00 92.19 189 GLY A CA 1
ATOM 1470 C C . GLY A 1 189 ? 13.301 13.317 -6.201 1.00 92.19 189 GLY A C 1
ATOM 1471 O O . GLY A 1 189 ? 12.172 13.665 -5.864 1.00 92.19 189 GLY A O 1
ATOM 1472 N N . GLY A 1 190 ? 13.529 12.165 -6.836 1.00 92.62 190 GLY A N 1
ATOM 1473 C CA . GLY A 1 190 ? 12.534 11.104 -6.979 1.00 92.62 190 GLY A CA 1
ATOM 1474 C C . GLY A 1 190 ? 12.291 10.319 -5.684 1.00 92.62 190 GLY A C 1
ATOM 1475 O O . GLY A 1 190 ? 12.726 10.694 -4.598 1.00 92.62 190 GLY A O 1
ATOM 1476 N N . PHE A 1 191 ? 11.592 9.192 -5.807 1.00 93.44 191 PHE A N 1
ATOM 1477 C CA . PHE A 1 191 ? 11.239 8.347 -4.667 1.00 93.44 191 PHE A CA 1
ATOM 1478 C C . PHE A 1 191 ? 12.382 7.429 -4.238 1.00 93.44 191 PHE A C 1
ATOM 1480 O O . PHE A 1 191 ? 13.088 6.870 -5.077 1.00 93.44 191 PHE A O 1
ATOM 1487 N N . GLU A 1 192 ? 12.515 7.211 -2.932 1.00 94.62 192 GLU A N 1
ATOM 1488 C CA . GLU A 1 192 ? 13.395 6.190 -2.369 1.00 94.62 192 GLU A CA 1
ATOM 1489 C C . GLU A 1 192 ? 12.633 4.888 -2.109 1.00 94.62 192 GLU A C 1
ATOM 1491 O O . GLU A 1 192 ? 11.427 4.874 -1.846 1.00 94.62 192 GLU A O 1
ATOM 1496 N N . PHE A 1 193 ? 13.370 3.782 -2.154 1.00 93.75 193 PHE A N 1
ATOM 1497 C CA . PHE A 1 193 ? 12.851 2.446 -1.894 1.00 93.75 193 PHE A CA 1
ATOM 1498 C C . PHE A 1 193 ? 13.558 1.838 -0.695 1.00 93.75 193 PHE A C 1
ATOM 1500 O O . PHE A 1 193 ? 14.728 2.127 -0.437 1.00 93.75 193 PHE A O 1
ATOM 1507 N N . MET A 1 194 ? 12.861 0.925 -0.023 1.00 93.06 194 MET A N 1
ATOM 1508 C CA . MET A 1 194 ? 13.451 0.112 1.032 1.00 93.06 194 MET A CA 1
ATOM 1509 C C . MET A 1 194 ? 14.710 -0.623 0.538 1.00 93.06 194 MET A C 1
ATOM 1511 O O . MET A 1 194 ? 14.804 -0.979 -0.649 1.00 93.06 194 MET A O 1
ATOM 1515 N N . PRO A 1 195 ? 15.694 -0.836 1.430 1.00 91.81 195 PRO A N 1
ATOM 1516 C CA . PRO A 1 195 ? 16.892 -1.589 1.099 1.00 91.81 195 PRO A CA 1
ATOM 1517 C C . PRO A 1 195 ? 16.528 -3.010 0.670 1.00 91.81 195 PRO A C 1
ATOM 1519 O O . PRO A 1 195 ? 15.551 -3.591 1.144 1.00 91.81 195 PRO A O 1
ATOM 1522 N N . SER A 1 196 ? 17.336 -3.575 -0.225 1.00 91.44 196 SER A N 1
ATOM 1523 C CA . SER A 1 196 ? 17.167 -4.964 -0.638 1.00 91.44 196 SER A CA 1
ATOM 1524 C C . SER A 1 196 ? 17.241 -5.899 0.577 1.00 91.44 196 SER A C 1
ATOM 1526 O O . SER A 1 196 ? 18.123 -5.717 1.423 1.00 91.44 196 SER A O 1
ATOM 1528 N N . PRO A 1 197 ? 16.373 -6.925 0.647 1.00 91.62 197 PRO A N 1
ATOM 1529 C CA . PRO A 1 197 ? 16.493 -7.996 1.628 1.00 91.62 197 PRO A CA 1
ATOM 1530 C C . PRO A 1 197 ? 17.896 -8.631 1.635 1.00 91.62 197 PRO A C 1
ATOM 1532 O O . PRO A 1 197 ? 18.601 -8.584 0.620 1.00 91.62 197 PRO A O 1
ATOM 1535 N N . PRO A 1 198 ? 18.313 -9.266 2.747 1.00 92.19 198 PRO A N 1
ATOM 1536 C CA . PRO A 1 198 ? 19.615 -9.923 2.831 1.00 92.19 198 PRO A CA 1
ATOM 1537 C C . PRO A 1 198 ? 19.757 -11.038 1.776 1.00 92.19 198 PRO A C 1
ATOM 1539 O O . PRO A 1 198 ? 18.755 -11.652 1.404 1.00 92.19 198 PRO A O 1
ATOM 1542 N N . PRO A 1 199 ? 20.983 -11.385 1.328 1.00 90.50 199 PRO A N 1
ATOM 1543 C CA . PRO A 1 199 ? 21.197 -12.401 0.286 1.00 90.50 199 PRO A CA 1
ATOM 1544 C C . PRO A 1 199 ? 20.542 -13.761 0.576 1.00 90.50 199 PRO A C 1
ATOM 1546 O O . PRO A 1 199 ? 20.099 -14.458 -0.337 1.00 90.50 199 PRO A O 1
ATOM 1549 N N . THR A 1 200 ? 20.420 -14.120 1.857 1.00 92.31 200 THR A N 1
ATOM 1550 C CA . THR A 1 200 ? 19.737 -15.336 2.322 1.00 92.31 200 THR A CA 1
ATOM 1551 C C . THR A 1 200 ? 18.267 -15.395 1.905 1.00 92.31 200 THR A C 1
ATOM 1553 O O . THR A 1 200 ? 17.751 -16.484 1.654 1.00 92.31 200 THR A O 1
ATOM 1556 N N . TYR A 1 201 ? 17.593 -14.248 1.781 1.00 90.62 201 TYR A N 1
ATOM 1557 C CA . TYR A 1 201 ? 16.221 -14.170 1.283 1.00 90.62 201 TYR A CA 1
ATOM 1558 C C . TYR A 1 201 ? 16.129 -14.684 -0.158 1.00 90.62 201 TYR A C 1
ATOM 1560 O O . TYR A 1 201 ? 15.301 -15.546 -0.450 1.00 90.62 201 TYR A O 1
ATOM 1568 N N . TYR A 1 202 ? 17.018 -14.216 -1.040 1.00 88.56 202 TYR A N 1
ATOM 1569 C CA . TYR A 1 202 ? 17.037 -14.599 -2.455 1.00 88.56 202 TYR A CA 1
ATOM 1570 C C . TYR A 1 202 ? 17.495 -16.047 -2.666 1.00 88.56 202 TYR A C 1
ATOM 1572 O O . TYR A 1 202 ? 16.918 -16.757 -3.486 1.00 88.56 202 TYR A O 1
ATOM 1580 N N . ALA A 1 203 ? 18.445 -16.533 -1.861 1.00 87.19 203 ALA A N 1
ATOM 1581 C CA . ALA A 1 203 ? 18.837 -17.944 -1.877 1.00 87.19 203 ALA A CA 1
ATOM 1582 C C . ALA A 1 203 ? 17.656 -18.881 -1.550 1.00 87.19 203 ALA A C 1
ATOM 1584 O O . ALA A 1 203 ? 17.511 -19.950 -2.142 1.00 87.19 203 ALA A O 1
ATOM 1585 N N . ASN A 1 204 ? 16.780 -18.470 -0.627 1.00 89.00 204 ASN A N 1
ATOM 1586 C CA . ASN A 1 204 ? 15.573 -19.219 -0.278 1.00 89.00 204 ASN A CA 1
ATOM 1587 C C . ASN A 1 204 ? 14.393 -18.946 -1.221 1.00 89.00 204 ASN A C 1
ATOM 1589 O O . ASN A 1 204 ? 13.480 -19.766 -1.297 1.00 89.00 204 ASN A O 1
ATOM 1593 N N . LEU A 1 205 ? 14.388 -17.825 -1.947 1.00 88.38 205 LEU A N 1
ATOM 1594 C CA . LEU A 1 205 ? 13.340 -17.490 -2.912 1.00 88.38 205 LEU A CA 1
ATOM 1595 C C . LEU A 1 205 ? 13.263 -18.527 -4.034 1.00 88.38 205 LEU A C 1
ATOM 1597 O O . LEU A 1 205 ? 12.168 -18.989 -4.341 1.00 88.38 205 LEU A O 1
ATOM 1601 N N . HIS A 1 206 ? 14.411 -18.971 -4.552 1.00 81.56 206 HIS A N 1
ATOM 1602 C CA . HIS A 1 206 ? 14.458 -20.043 -5.550 1.00 81.56 206 HIS A CA 1
ATOM 1603 C C . HIS A 1 206 ? 13.752 -21.316 -5.071 1.00 81.56 206 HIS A C 1
ATOM 1605 O O . HIS A 1 206 ? 13.048 -21.954 -5.838 1.00 81.56 206 HIS A O 1
ATOM 1611 N N . LYS A 1 207 ? 13.844 -21.668 -3.785 1.00 86.81 207 LYS A N 1
ATOM 1612 C CA . LYS A 1 207 ? 13.153 -22.857 -3.258 1.00 86.81 207 LYS A CA 1
ATOM 1613 C C . LYS A 1 207 ? 11.627 -22.716 -3.229 1.00 86.81 207 LYS A C 1
ATOM 1615 O O . LYS A 1 207 ? 10.944 -23.727 -3.139 1.00 86.81 207 LYS A O 1
ATOM 1620 N N . ARG A 1 208 ? 11.105 -21.485 -3.243 1.00 87.50 208 ARG A N 1
ATOM 1621 C CA . ARG A 1 208 ? 9.670 -21.184 -3.115 1.00 87.50 208 ARG A CA 1
ATOM 1622 C C . ARG A 1 208 ? 8.982 -20.892 -4.447 1.00 87.50 208 ARG A C 1
ATOM 1624 O O . ARG A 1 208 ? 7.776 -21.062 -4.516 1.00 87.50 208 ARG A O 1
ATOM 1631 N N . ALA A 1 209 ? 9.722 -20.400 -5.441 1.00 86.19 209 ALA A N 1
ATOM 1632 C CA . ALA A 1 209 ? 9.145 -19.856 -6.674 1.00 86.19 209 ALA A CA 1
ATOM 1633 C C . ALA A 1 209 ? 10.019 -20.089 -7.926 1.00 86.19 209 ALA A C 1
ATOM 1635 O O . ALA A 1 209 ? 9.964 -19.302 -8.872 1.00 86.19 209 ALA A O 1
ATOM 1636 N N . ALA A 1 210 ? 10.873 -21.120 -7.931 1.00 80.25 210 ALA A N 1
ATOM 1637 C CA . ALA A 1 210 ? 11.732 -21.427 -9.086 1.00 80.25 210 ALA A CA 1
ATOM 1638 C C . ALA A 1 210 ? 10.956 -21.799 -10.358 1.00 80.25 210 ALA A C 1
ATOM 1640 O O . ALA A 1 210 ? 11.497 -21.683 -11.449 1.00 80.25 210 ALA A O 1
ATOM 1641 N N . ASP A 1 211 ? 9.720 -22.264 -10.223 1.00 84.38 211 ASP A N 1
ATOM 1642 C CA . ASP A 1 211 ? 8.832 -22.643 -11.320 1.00 84.38 211 ASP A CA 1
ATOM 1643 C C . ASP A 1 211 ? 8.156 -21.441 -11.997 1.00 84.38 211 ASP A C 1
ATOM 1645 O O . ASP A 1 211 ? 7.731 -21.545 -13.145 1.00 84.38 211 ASP A O 1
ATOM 1649 N N . VAL A 1 212 ? 8.081 -20.298 -11.308 1.00 84.62 212 VAL A N 1
ATOM 1650 C CA . VAL A 1 212 ? 7.425 -19.077 -11.806 1.00 84.62 212 VAL A CA 1
ATOM 1651 C C . VAL A 1 212 ? 8.436 -18.039 -12.301 1.00 84.62 212 VAL A C 1
ATOM 1653 O O . VAL A 1 212 ? 8.147 -17.295 -13.235 1.00 84.62 212 VAL A O 1
ATOM 1656 N N . LEU A 1 213 ? 9.620 -17.966 -11.684 1.00 78.19 213 LEU A N 1
ATOM 1657 C CA . LEU A 1 213 ? 10.655 -16.996 -12.044 1.00 78.19 213 LEU A CA 1
ATOM 1658 C C . LEU A 1 213 ? 11.643 -17.604 -13.045 1.00 78.19 213 LEU A C 1
ATOM 1660 O O . LEU A 1 213 ? 12.485 -18.423 -12.674 1.00 78.19 213 LEU A O 1
ATOM 1664 N N . THR A 1 214 ? 11.579 -17.170 -14.303 1.00 69.69 214 THR A N 1
ATOM 1665 C CA . THR A 1 214 ? 12.621 -17.451 -15.299 1.00 69.69 214 THR A CA 1
ATOM 1666 C C . THR A 1 214 ? 13.830 -16.538 -15.061 1.00 69.69 214 THR A C 1
ATOM 1668 O O . THR A 1 214 ? 13.684 -15.405 -14.605 1.00 69.69 214 THR A O 1
ATOM 1671 N N . ILE A 1 215 ? 15.044 -17.041 -15.310 1.00 62.38 215 ILE A N 1
ATOM 1672 C CA . ILE A 1 215 ? 16.319 -16.328 -15.056 1.00 62.38 215 ILE A CA 1
ATOM 1673 C C . ILE A 1 215 ? 16.679 -15.384 -16.230 1.00 62.38 215 ILE A C 1
ATOM 1675 O O . ILE A 1 215 ? 17.789 -14.860 -16.297 1.00 62.38 215 ILE A O 1
ATOM 1679 N N . ASP A 1 216 ? 15.747 -15.167 -17.154 1.00 49.38 216 ASP A N 1
ATOM 1680 C CA . ASP A 1 216 ? 15.997 -14.489 -18.429 1.00 49.38 216 ASP A CA 1
ATOM 1681 C C . ASP A 1 216 ? 16.054 -12.956 -18.309 1.00 49.38 216 ASP A C 1
ATOM 1683 O O . ASP A 1 216 ? 15.221 -12.368 -17.577 1.00 49.38 216 ASP A O 1
#

Secondary structure (DSSP, 8-state):
--------------B-------------PPPP--------------PPPPPP--------TT-----------------EEEEEEEEEEES-HHHHHH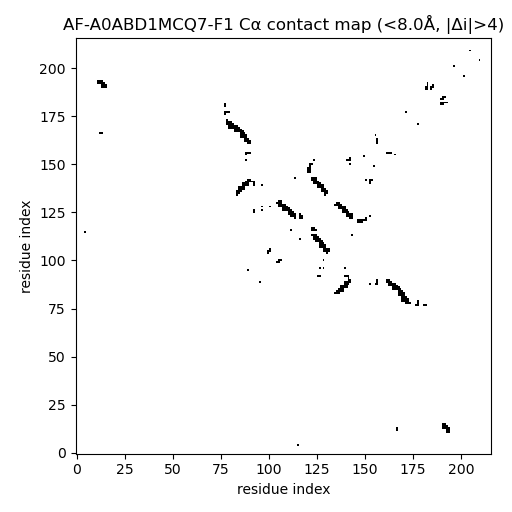HHHHHH--EEEEEE-TTTSB-SS-BEEEEEEE-TTS--EEEEEEEPSS-SS--HHHHHHHHHTS-EEEEEEEEES-HHHHHHHHHHHHTTT--B-PPPPPHHHHHHHHHHHTTT----

Solvent-accessible surface area (backbone atoms only — not comparable to full-atom values): 14332 Å² total; per-residue (Å²): 143,76,91,85,74,78,76,74,75,82,73,89,60,74,55,84,77,85,75,80,77,82,77,88,70,85,83,84,86,84,85,87,86,85,85,87,86,86,90,83,91,86,87,89,82,88,82,84,86,80,81,86,84,81,83,78,84,81,82,70,96,76,76,77,79,77,76,82,72,78,78,79,70,77,85,84,76,59,52,70,76,45,73,49,36,42,33,30,40,34,86,54,48,70,63,51,50,53,51,47,30,74,74,71,68,34,44,83,74,52,74,41,44,48,88,78,44,55,59,101,48,37,45,31,36,35,41,26,33,25,42,95,82,71,69,47,40,37,39,38,31,23,61,56,86,94,51,92,41,87,37,74,56,53,54,46,32,64,78,65,73,43,66,46,76,73,50,72,43,70,40,50,87,46,59,70,60,25,51,52,57,44,53,68,36,32,87,80,75,45,58,50,70,74,78,80,75,61,71,69,56,60,67,51,41,49,80,76,42,53,90,78,56,75,95,122

Mean predicted aligned error: 16.79 Å

Radius of 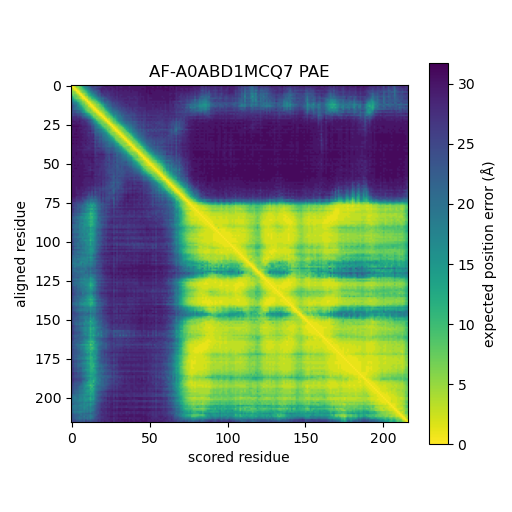gyration: 28.7 Å; Cα contacts (8 Å, |Δi|>4): 222; chains: 1; bounding box: 45×91×53 Å

InterPro domains:
  IPR005956 4-hydroxyphenylpyruvate dioxygenase [PTHR11959] (71-213)
  IPR029068 Glyoxalase/Bleomycin resistance protein/Dihydroxybiphenyl dioxygenase [G3DSA:3.10.180.10] (78-216)
  IPR029068 Glyoxalase/Bleomycin resistance protein/Dihydroxybiphenyl dioxygenase [SSF54593] (72-212)
  IPR037523 Vicinal oxygen chelate (VOC), core domain [PS51819] (82-216)

Nearest PDB structures (foldseek):
  8h6a-assembly1_A  TM=9.506E-01  e=1.324E-15  Arabidopsis thaliana
  8xly-assembly1_A  TM=9.373E-01  e=3.638E-15  Arabidopsis thaliana
  8wjz-assembly1_A-2  TM=9.269E-01  e=2.868E-15  Arabidopsis thaliana
  8x68-assembly1_A-2  TM=9.342E-01  e=4.616E-15  Arabidopsis thaliana
  8hza-assembly1_A-2  TM=9.316E-01  e=6.214E-15  Arabidopsis thaliana

pLDDT: mean 70.35, std 26.04, range [25.11, 96.0]